Protein AF-0000000087147967 (afdb_homodimer)

InterPro domains:
  IPR002716 PIN domain [PF01850] (7-127)
  IPR029060 PIN-like domain superfamily [SSF88723] (6-124)

Sequence (278 aa):
MVVPDSVVFDAEPLIAHADDEPGSDVVEEYLDAVAVEDTAGYANCVNLAEIRYTIARKYDRTTADEYLDWLTDIGIETVEVADSWQEASEYILRYNPALGDSFALATAEEVGATLLVGGDDDYDEVSDVPLERFRDGSAMVVPDSVVFDAEPLIAHADDEPGSDVVEEYLDAVAVEDTAGYANCVNLAEIRYTIARKYDRTTADEYLDWLTDIGIETVEVADSWQEASEYILRYNPALGDSFALATAEEVGATLLVGGDDDYDEVSDVPLERFRDGSA

pLDDT: mean 95.14, std 7.92, range [56.84, 98.94]

Solvent-accessible surface area (backbone atoms only — not comparable to full-atom values): 14145 Å² total; per-residue (Å²): 131,90,71,59,67,28,35,24,48,32,38,55,39,56,46,31,39,76,64,65,35,91,41,19,68,52,41,46,53,55,51,50,31,22,52,72,65,65,18,50,35,31,34,38,38,67,32,49,19,51,35,34,36,53,40,20,69,75,69,34,62,66,60,22,52,49,52,54,50,48,43,45,71,43,49,41,41,76,38,67,54,68,88,26,24,67,51,15,20,48,39,30,69,74,66,59,36,56,70,60,56,16,44,40,52,22,46,12,53,72,71,69,22,33,30,37,33,51,27,52,73,68,50,75,82,61,75,88,45,56,74,44,60,48,37,84,48,58,132,131,89,71,58,67,29,34,25,48,33,38,56,40,56,46,32,40,76,64,66,34,91,41,21,68,53,41,46,53,54,53,50,33,21,52,71,67,66,18,50,34,31,33,37,38,66,32,49,20,52,34,34,34,54,40,20,69,74,69,34,61,67,60,21,51,52,51,56,50,47,43,45,70,41,49,40,41,74,38,68,56,67,90,26,24,66,51,13,21,48,40,31,68,74,65,58,36,56,70,60,57,14,44,42,52,22,47,14,53,74,71,68,22,32,29,37,33,51,29,52,74,67,50,76,81,62,74,88,46,55,73,44,59,47,37,83,47,59,132

Secondary structure (DSSP, 8-state):
----SEEEE-HHHHHHHHTT-TTHHHHHHHHHHHHTTSSEEEEEHHHHHHHHHHHHHHS-HHHHHHHHHHHHHHTPEEEPSTTTHHHHHHHHHHH---HHHHHHHHHHHHHT-EEEE-SSGGGTT--SS-EEESSSS--/----SEEEEPHHHHHHHHTT-TTHHHHHHHHHHHHTTSSEEEEEHHHHHHHHHHHHHHS-HHHHHHHHHHHHHHTPEEEPSTTTHHHHHHHHHHH---HHHHHHHHHHHHHT-EEEE-SSGGGTT--SS-EEESSSS--

Nearest PDB structures (foldseek):
  4xgr-assembly1_A  TM=8.667E-01  e=7.940E-06  Mycobacterium tuberculosis H37Rv
  2fe1-assembly1_A-2  TM=7.031E-01  e=6.236E-06  Pyrobaculum aerophilum str. IM2
  7by2-assembly1_B-2  TM=8.445E-01  e=1.442E-04  Klebsiella pneumoniae
  5wz4-assembly1_B  TM=7.792E-01  e=8.316E-04  Mycobacterium tuberculosis H37Rv
  5wzf-assembly1_A  TM=7.790E-01  e=7.828E-04  Mycobacterium tuberculosis H37Rv

Radius of gyration: 19.16 Å; Cα contacts (8 Å, |Δi|>4): 529; chains: 2; bounding box: 38×57×44 Å

Organism: NCBI:txid1816183

Foldseek 3Di:
DDADQEEEEALVLLLCLLVVHPLVVLSVVNLVCLLVNVHQAEYEPLRLVVNQVSVCVVPRNVSSVVSVVVSVVSHYYYDYQPVQQVQLVVCCVPQNAPSSVSSSVSVCLVVVHEYEDEQDCSCVVPDSHHYDYSDHHDD/DDADQEEEEALVLLLCLLVVHPLVVLSVVNLVCLLVNVHQAEYEPLRLVVNQVSVCVVPRNVSSVVSVVVSVVSHYYYDYQPVQQVQLVVCCVVQNAPSSVSSSVSVCLVVVHEYEDEQDCSCVPPDSHHYDYSDHHDD

Structure (mmCIF, N/CA/C/O backbone):
data_AF-0000000087147967-model_v1
#
loop_
_entity.id
_entity.type
_entity.pdbx_description
1 polymer 'Type II toxin-antitoxin system VapC family toxin'
#
loop_
_atom_site.group_PDB
_atom_site.id
_atom_site.type_symbol
_atom_site.label_atom_id
_atom_site.label_alt_id
_atom_site.label_comp_id
_atom_site.label_asym_id
_atom_site.label_entity_id
_atom_site.label_seq_id
_atom_site.pdbx_PDB_ins_code
_atom_site.Cartn_x
_atom_site.Cartn_y
_atom_site.Cartn_z
_atom_site.occupancy
_atom_site.B_iso_or_equiv
_atom_site.auth_seq_id
_atom_site.auth_comp_id
_atom_site.auth_asym_id
_atom_site.auth_atom_id
_atom_site.pdbx_PDB_model_num
ATOM 1 N N . MET A 1 1 ? 6.996 -28.359 -13.281 1 66.31 1 MET A N 1
ATOM 2 C CA . MET A 1 1 ? 7.844 -27.312 -12.727 1 66.31 1 MET A CA 1
ATOM 3 C C . MET A 1 1 ? 7.996 -27.469 -11.219 1 66.31 1 MET A C 1
ATOM 5 O O . MET A 1 1 ? 7.086 -27.953 -10.547 1 66.31 1 MET A O 1
ATOM 9 N N . VAL A 1 2 ? 9.242 -27.281 -10.773 1 84.94 2 VAL A N 1
ATOM 10 C CA . VAL A 1 2 ? 9.453 -27.391 -9.328 1 84.94 2 VAL A CA 1
ATOM 11 C C . VAL A 1 2 ? 9.008 -26.094 -8.641 1 84.94 2 VAL A C 1
ATOM 13 O O . VAL A 1 2 ? 9.508 -25.016 -8.961 1 84.94 2 VAL A O 1
ATOM 16 N N . VAL A 1 3 ? 7.941 -26.266 -7.84 1 93.62 3 VAL A N 1
ATOM 17 C CA . VAL A 1 3 ? 7.434 -25.141 -7.07 1 93.62 3 VAL A CA 1
ATOM 18 C C . VAL A 1 3 ? 8.258 -24.969 -5.797 1 93.62 3 VAL A C 1
ATOM 20 O O . VAL A 1 3 ? 8.594 -25.953 -5.129 1 93.62 3 VAL A O 1
ATOM 23 N N . PRO A 1 4 ? 8.688 -23.734 -5.582 1 98 4 PRO A N 1
ATOM 24 C CA . PRO A 1 4 ? 9.445 -23.516 -4.352 1 98 4 PRO A CA 1
ATOM 25 C C . PRO A 1 4 ? 8.656 -23.875 -3.098 1 98 4 PRO A C 1
ATOM 27 O O . PRO A 1 4 ? 7.441 -24.094 -3.166 1 98 4 PRO A O 1
ATOM 30 N N . ASP A 1 5 ? 9.391 -23.938 -1.961 1 97.94 5 ASP A N 1
ATOM 31 C CA . ASP A 1 5 ? 8.781 -24.312 -0.693 1 97.94 5 ASP A CA 1
ATOM 32 C C . ASP A 1 5 ? 7.82 -23.234 -0.201 1 97.94 5 ASP A C 1
ATOM 34 O O . ASP A 1 5 ? 6.91 -23.516 0.58 1 97.94 5 ASP A O 1
ATOM 38 N N . SER A 1 6 ? 8.109 -22.016 -0.604 1 98.69 6 SER A N 1
ATOM 39 C CA . SER A 1 6 ? 7.258 -20.875 -0.259 1 98.69 6 SER A CA 1
ATOM 40 C C . SER A 1 6 ? 7.219 -19.844 -1.386 1 98.69 6 SER A C 1
ATOM 42 O O . SER A 1 6 ? 8.234 -19.594 -2.031 1 98.69 6 SER A O 1
ATOM 44 N N . VAL A 1 7 ? 5.996 -19.266 -1.588 1 98.81 7 VAL A N 1
ATOM 45 C CA . VAL A 1 7 ? 5.816 -18.328 -2.691 1 98.81 7 VAL A CA 1
ATOM 46 C C . VAL A 1 7 ? 4.949 -17.156 -2.238 1 98.81 7 VAL A C 1
ATOM 48 O O . VAL A 1 7 ? 3.977 -17.344 -1.502 1 98.81 7 VAL A O 1
ATOM 51 N N . VAL A 1 8 ? 5.352 -15.961 -2.551 1 98.88 8 VAL A N 1
ATOM 52 C CA . VAL A 1 8 ? 4.516 -14.766 -2.502 1 98.88 8 VAL A CA 1
ATOM 53 C C . VAL A 1 8 ? 3.996 -14.445 -3.9 1 98.88 8 VAL A C 1
ATOM 55 O O . VAL A 1 8 ? 4.758 -14.453 -4.871 1 98.88 8 VAL A O 1
ATOM 58 N N . PHE A 1 9 ? 2.688 -14.242 -3.992 1 98.81 9 PHE A N 1
ATOM 59 C CA . PHE A 1 9 ? 2.102 -13.852 -5.27 1 98.81 9 PHE A CA 1
ATOM 60 C C . PHE A 1 9 ? 1.967 -12.336 -5.359 1 98.81 9 PHE A C 1
ATOM 62 O O . PHE A 1 9 ? 1.322 -11.719 -4.516 1 98.81 9 PHE A O 1
ATOM 69 N N . ASP A 1 10 ? 2.639 -11.789 -6.395 1 97.56 10 ASP A N 1
ATOM 70 C CA . ASP A 1 10 ? 2.275 -10.43 -6.773 1 97.56 10 ASP A CA 1
ATOM 71 C C . ASP A 1 10 ? 0.847 -10.367 -7.309 1 97.56 10 ASP A C 1
ATOM 73 O O . ASP A 1 10 ? 0.204 -11.406 -7.492 1 97.56 10 ASP A O 1
ATOM 77 N N . ALA A 1 11 ? 0.381 -9.141 -7.566 1 98.12 11 ALA A N 1
ATOM 78 C CA . ALA A 1 11 ? -1.004 -9 -8.008 1 98.12 11 ALA A CA 1
ATOM 79 C C . ALA A 1 11 ? -1.193 -9.547 -9.414 1 98.12 11 ALA A C 1
ATOM 81 O O . ALA A 1 11 ? -2.182 -10.234 -9.695 1 98.12 11 ALA A O 1
ATOM 82 N N . GLU A 1 12 ? -0.304 -9.336 -10.289 1 97 12 GLU A N 1
ATOM 83 C CA . GLU A 1 12 ? -0.474 -9.633 -11.711 1 97 12 GLU A CA 1
ATOM 84 C C . GLU A 1 12 ? -0.727 -11.125 -11.938 1 97 12 GLU A C 1
ATOM 86 O O . GLU A 1 12 ? -1.646 -11.5 -12.672 1 97 12 GLU A O 1
ATOM 91 N N . PRO A 1 13 ? 0.072 -12.047 -11.336 1 97.75 13 PRO A N 1
ATOM 92 C CA . PRO A 1 13 ? -0.202 -13.469 -11.57 1 97.75 13 PRO A CA 1
ATOM 93 C C . PRO A 1 13 ? -1.619 -13.867 -11.172 1 97.75 13 PRO A C 1
ATOM 95 O O . PRO A 1 13 ? -2.281 -14.617 -11.891 1 97.75 13 PRO A O 1
ATOM 98 N N . LEU A 1 14 ? -2.076 -13.406 -10.07 1 98.69 14 LEU A N 1
ATOM 99 C CA . LEU A 1 14 ? -3.393 -13.812 -9.586 1 98.69 14 LEU A CA 1
ATOM 100 C C . LEU A 1 14 ? -4.496 -13.18 -10.43 1 98.69 14 LEU A C 1
ATOM 102 O O . LEU A 1 14 ? -5.531 -13.812 -10.672 1 98.69 14 LEU A O 1
ATOM 106 N N . ILE A 1 15 ? -4.266 -11.945 -10.891 1 98.31 15 ILE A N 1
ATOM 107 C CA . ILE A 1 15 ? -5.207 -11.297 -11.797 1 98.31 15 ILE A CA 1
ATOM 108 C C . ILE A 1 15 ? -5.27 -12.07 -13.109 1 98.31 15 ILE A C 1
ATOM 110 O O . ILE A 1 15 ? -6.355 -12.32 -13.641 1 98.31 15 ILE A O 1
ATOM 114 N N . ALA A 1 16 ? -4.094 -12.438 -13.586 1 97.12 16 ALA A N 1
ATOM 115 C CA . ALA A 1 16 ? -4.023 -13.203 -14.828 1 97.12 16 ALA A CA 1
ATOM 116 C C . ALA A 1 16 ? -4.73 -14.547 -14.68 1 97.12 16 ALA A C 1
ATOM 118 O O . ALA A 1 16 ? -5.406 -15.008 -15.602 1 97.12 16 ALA A O 1
ATOM 119 N N . HIS A 1 17 ? -4.543 -15.203 -13.57 1 98.31 17 HIS A N 1
ATOM 120 C CA . HIS A 1 17 ? -5.211 -16.469 -13.297 1 98.31 17 HIS A CA 1
ATOM 121 C C . HIS A 1 17 ? -6.727 -16.297 -13.281 1 98.31 17 HIS A C 1
ATOM 123 O O . HIS A 1 17 ? -7.449 -17.078 -13.906 1 98.31 17 HIS A O 1
ATOM 129 N N . ALA A 1 18 ? -7.191 -15.25 -12.586 1 98.44 18 ALA A N 1
ATOM 130 C CA . ALA A 1 18 ? -8.625 -14.984 -12.492 1 98.44 18 ALA A CA 1
ATOM 131 C C . ALA A 1 18 ? -9.227 -14.719 -13.867 1 98.44 18 ALA A C 1
ATOM 133 O O . ALA A 1 18 ? -10.383 -15.078 -14.125 1 98.44 18 ALA A O 1
ATOM 134 N N . ASP A 1 19 ? -8.414 -14.172 -14.742 1 97 19 ASP A N 1
ATOM 135 C CA . ASP A 1 19 ? -8.906 -13.734 -16.047 1 97 19 ASP A CA 1
ATOM 136 C C . ASP A 1 19 ? -8.562 -14.758 -17.125 1 97 19 ASP A C 1
ATOM 138 O O . ASP A 1 19 ? -8.727 -14.484 -18.328 1 97 19 ASP A O 1
ATOM 142 N N . ASP A 1 20 ? -7.969 -15.812 -16.766 1 97.06 20 ASP A N 1
ATOM 143 C CA . ASP A 1 20 ? -7.555 -16.844 -17.719 1 97.06 20 ASP A CA 1
ATOM 144 C C . ASP A 1 20 ? -6.695 -16.25 -18.828 1 97.06 20 ASP A C 1
ATOM 146 O O . ASP A 1 20 ? -6.938 -16.5 -20.016 1 97.06 20 ASP A O 1
ATOM 150 N N . GLU A 1 21 ? -5.84 -15.391 -18.453 1 95.62 21 GLU A N 1
ATOM 151 C CA . GLU A 1 21 ? -4.902 -14.797 -19.406 1 95.62 21 GLU A CA 1
ATOM 152 C C . GLU A 1 21 ? -3.803 -15.789 -19.781 1 95.62 21 GLU A C 1
ATOM 154 O O . GLU A 1 21 ? -3.631 -16.812 -19.109 1 95.62 21 GLU A O 1
ATOM 159 N N . PRO A 1 22 ? -3.102 -15.469 -20.859 1 94.25 22 PRO A N 1
ATOM 160 C CA . PRO A 1 22 ? -1.948 -16.312 -21.172 1 94.25 22 PRO A CA 1
ATOM 161 C C . PRO A 1 22 ? -0.98 -16.469 -20 1 94.25 22 PRO A C 1
ATOM 163 O O . PRO A 1 22 ? -0.635 -15.484 -19.359 1 94.25 22 PRO A O 1
ATOM 166 N N . GLY A 1 23 ? -0.566 -17.703 -19.688 1 94.62 23 GLY A N 1
ATOM 167 C CA . GLY A 1 23 ? 0.331 -17.984 -18.578 1 94.62 23 GLY A CA 1
ATOM 168 C C . GLY A 1 23 ? -0.398 -18.375 -17.312 1 94.62 23 GLY A C 1
ATOM 169 O O . GLY A 1 23 ? 0.226 -18.812 -16.344 1 94.62 23 GLY A O 1
ATOM 170 N N . SER A 1 24 ? -1.698 -18.297 -17.359 1 96 24 SER A N 1
ATOM 171 C CA . SER A 1 24 ? -2.5 -18.609 -16.172 1 96 24 SER A CA 1
ATOM 172 C C . SER A 1 24 ? -2.295 -20.047 -15.727 1 96 24 SER A C 1
ATOM 174 O O . SER A 1 24 ? -2.42 -20.359 -14.547 1 96 24 SER A O 1
ATOM 176 N N . ASP A 1 25 ? -1.956 -20.938 -16.656 1 96.25 25 ASP A N 1
ATOM 177 C CA . ASP A 1 25 ? -1.713 -22.328 -16.328 1 96.25 25 ASP A CA 1
ATOM 178 C C . ASP A 1 25 ? -0.502 -22.484 -15.398 1 96.25 25 ASP A C 1
ATOM 180 O O . ASP A 1 25 ? -0.472 -23.359 -14.539 1 96.25 25 ASP A O 1
ATOM 184 N N . VAL A 1 26 ? 0.457 -21.625 -15.602 1 96.75 26 VAL A N 1
ATOM 185 C CA . VAL A 1 26 ? 1.63 -21.609 -14.734 1 96.75 26 VAL A CA 1
ATOM 186 C C . VAL A 1 26 ? 1.227 -21.188 -13.328 1 96.75 26 VAL A C 1
ATOM 188 O O . VAL A 1 26 ? 1.63 -21.797 -12.344 1 96.75 26 VAL A O 1
ATOM 191 N N . VAL A 1 27 ? 0.433 -20.156 -13.203 1 98.44 27 VAL A N 1
ATOM 192 C CA . VAL A 1 27 ? -0.038 -19.672 -11.906 1 98.44 27 VAL A CA 1
ATOM 193 C C . VAL A 1 27 ? -0.846 -20.766 -11.219 1 98.44 27 VAL A C 1
ATOM 195 O O . VAL A 1 27 ? -0.711 -20.984 -10.008 1 98.44 27 VAL A O 1
ATOM 198 N N . GLU A 1 28 ? -1.604 -21.453 -11.992 1 98.31 28 GLU A N 1
ATOM 199 C CA . GLU A 1 28 ? -2.43 -22.531 -11.477 1 98.31 28 GLU A CA 1
ATOM 200 C C . GLU A 1 28 ? -1.571 -23.625 -10.836 1 98.31 28 GLU A C 1
ATOM 202 O O . GLU A 1 28 ? -1.95 -24.203 -9.82 1 98.31 28 GLU A O 1
ATOM 207 N N . GLU A 1 29 ? -0.5 -23.906 -11.406 1 98.25 29 GLU A N 1
ATOM 208 C CA . GLU A 1 29 ? 0.406 -24.891 -10.844 1 98.25 29 GLU A CA 1
ATOM 209 C C . GLU A 1 29 ? 0.873 -24.5 -9.453 1 98.25 29 GLU A C 1
ATOM 211 O O . GLU A 1 29 ? 0.94 -25.344 -8.547 1 98.25 29 GLU A O 1
ATOM 216 N N . TYR A 1 30 ? 1.229 -23.234 -9.266 1 98.69 30 TYR A N 1
ATOM 217 C CA . TYR A 1 30 ? 1.624 -22.734 -7.953 1 98.69 30 TYR A CA 1
ATOM 218 C C . TYR A 1 30 ? 0.469 -22.844 -6.965 1 98.69 30 TYR A C 1
ATOM 220 O O . TYR A 1 30 ? 0.651 -23.281 -5.828 1 98.69 30 TYR A O 1
ATOM 228 N N . LEU A 1 31 ? -0.716 -22.469 -7.402 1 98.81 31 LEU A N 1
ATOM 229 C CA . LEU A 1 31 ? -1.888 -22.453 -6.531 1 98.81 31 LEU A CA 1
ATOM 230 C C . LEU A 1 31 ? -2.297 -23.875 -6.156 1 98.81 31 LEU A C 1
ATOM 232 O O . LEU A 1 31 ? -2.723 -24.125 -5.027 1 98.81 31 LEU A O 1
ATOM 236 N N . ASP A 1 32 ? -2.166 -24.781 -7.086 1 98.62 32 ASP A N 1
ATOM 237 C CA . ASP A 1 32 ? -2.424 -26.188 -6.789 1 98.62 32 ASP A CA 1
ATOM 238 C C . ASP A 1 32 ? -1.469 -26.703 -5.715 1 98.62 32 ASP A C 1
ATOM 240 O O . ASP A 1 32 ? -1.878 -27.438 -4.816 1 98.62 32 ASP A O 1
ATOM 244 N N . ALA A 1 33 ? -0.227 -26.359 -5.855 1 98.75 33 ALA A N 1
ATOM 245 C CA . ALA A 1 33 ? 0.769 -26.75 -4.863 1 98.75 33 ALA A CA 1
ATOM 246 C C . ALA A 1 33 ? 0.416 -26.219 -3.48 1 98.75 33 ALA A C 1
ATOM 248 O O . ALA A 1 33 ? 0.632 -26.891 -2.473 1 98.75 33 ALA A O 1
ATOM 249 N N . VAL A 1 34 ? -0.125 -24.984 -3.375 1 98.81 34 VAL A N 1
ATOM 250 C CA . VAL A 1 34 ? -0.565 -24.406 -2.109 1 98.81 34 VAL A CA 1
ATOM 251 C C . VAL A 1 34 ? -1.743 -25.203 -1.559 1 98.81 34 VAL A C 1
ATOM 253 O O . VAL A 1 34 ? -1.766 -25.547 -0.376 1 98.81 34 VAL A O 1
ATOM 256 N N . ALA A 1 35 ? -2.645 -25.562 -2.438 1 98.69 35 ALA A N 1
ATOM 257 C CA . ALA A 1 35 ? -3.887 -26.234 -2.045 1 98.69 35 ALA A CA 1
ATOM 258 C C . ALA A 1 35 ? -3.607 -27.594 -1.422 1 98.69 35 ALA A C 1
ATOM 260 O O . ALA A 1 35 ? -4.32 -28.016 -0.51 1 98.69 35 ALA A O 1
ATOM 261 N N . VAL A 1 36 ? -2.6 -28.203 -1.849 1 98.19 36 VAL A N 1
ATOM 262 C CA . VAL A 1 36 ? -2.299 -29.531 -1.327 1 98.19 36 VAL A CA 1
ATOM 263 C C . VAL A 1 36 ? -1.186 -29.438 -0.285 1 98.19 36 VAL A C 1
ATOM 265 O O . VAL A 1 36 ? -0.593 -30.453 0.093 1 98.19 36 VAL A O 1
ATOM 268 N N . GLU A 1 37 ? -0.743 -28.266 0.055 1 98.06 37 GLU A N 1
ATOM 269 C CA . GLU A 1 37 ? 0.183 -27.953 1.141 1 98.06 37 GLU A CA 1
ATOM 270 C C . GLU A 1 37 ? 1.604 -28.391 0.796 1 98.06 37 GLU A C 1
ATOM 272 O O . GLU A 1 37 ? 2.383 -28.75 1.685 1 98.06 37 GLU A O 1
ATOM 277 N N . ASP A 1 38 ? 1.827 -28.438 -0.491 1 98.06 38 ASP A N 1
ATOM 278 C CA . ASP A 1 38 ? 3.189 -28.719 -0.943 1 98.06 38 ASP A CA 1
ATOM 279 C C . ASP A 1 38 ? 4.039 -27.438 -0.909 1 98.06 38 ASP A C 1
ATOM 281 O O . ASP A 1 38 ? 5.27 -27.516 -0.927 1 98.06 38 ASP A O 1
ATOM 285 N N . THR A 1 39 ? 3.465 -26.344 -0.918 1 98.5 39 THR A N 1
ATOM 286 C CA . THR A 1 39 ? 4.105 -25.031 -0.902 1 98.5 39 THR A CA 1
ATOM 287 C C . THR A 1 39 ? 3.322 -24.062 -0.027 1 98.5 39 THR A C 1
ATOM 289 O O . THR A 1 39 ? 2.09 -24.047 -0.052 1 98.5 39 THR A O 1
ATOM 292 N N . ALA A 1 40 ? 4.035 -23.25 0.796 1 98.88 40 ALA A N 1
ATOM 293 C CA . ALA A 1 40 ? 3.379 -22.156 1.515 1 98.88 40 ALA A CA 1
ATOM 294 C C . ALA A 1 40 ? 3.125 -20.969 0.594 1 98.88 40 ALA A C 1
ATOM 296 O O . ALA A 1 40 ? 4.035 -20.516 -0.1 1 98.88 40 ALA A O 1
ATOM 297 N N . GLY A 1 41 ? 1.877 -20.5 0.485 1 98.88 41 GLY A N 1
ATOM 298 C CA . GLY A 1 41 ? 1.502 -19.406 -0.382 1 98.88 41 GLY A CA 1
ATOM 299 C C . GLY A 1 41 ? 1.088 -18.156 0.382 1 98.88 41 GLY A C 1
ATOM 300 O O . GLY A 1 41 ? 0.372 -18.25 1.382 1 98.88 41 GLY A O 1
ATOM 301 N N . TYR A 1 42 ? 1.583 -17 -0.099 1 98.94 42 TYR A N 1
ATOM 302 C CA . TYR A 1 42 ? 1.316 -15.734 0.567 1 98.94 42 TYR A CA 1
ATOM 303 C C . TYR A 1 42 ? 0.881 -14.672 -0.437 1 98.94 42 TYR A C 1
ATOM 305 O O . TYR A 1 42 ? 1.293 -14.695 -1.599 1 98.94 42 TYR A O 1
ATOM 313 N N . ALA A 1 43 ? 0.076 -13.766 -0.022 1 98.88 43 ALA A N 1
ATOM 314 C CA . ALA A 1 43 ? -0.199 -12.469 -0.637 1 98.88 43 ALA A CA 1
ATOM 315 C C . ALA A 1 43 ? -0.384 -11.391 0.423 1 98.88 43 ALA A C 1
ATOM 317 O O . ALA A 1 43 ? -1.01 -11.625 1.458 1 98.88 43 ALA A O 1
ATOM 318 N N . ASN A 1 44 ? 0.211 -10.227 0.197 1 98.81 44 ASN A N 1
ATOM 319 C CA . ASN A 1 44 ? 0.049 -9.211 1.228 1 98.81 44 ASN A CA 1
ATOM 320 C C . ASN A 1 44 ? -1.221 -8.391 1.012 1 98.81 44 ASN A C 1
ATOM 322 O O . ASN A 1 44 ? -1.826 -8.445 -0.06 1 98.81 44 ASN A O 1
ATOM 326 N N . CYS A 1 45 ? -1.64 -7.676 1.983 1 98.56 45 CYS A N 1
ATOM 327 C CA . CYS A 1 45 ? -2.934 -7.004 1.963 1 98.56 45 CYS A CA 1
ATOM 328 C C . CYS A 1 45 ? -2.951 -5.887 0.927 1 98.56 45 CYS A C 1
ATOM 330 O O . CYS A 1 45 ? -4 -5.57 0.366 1 98.56 45 CYS A O 1
ATOM 332 N N . VAL A 1 46 ? -1.802 -5.266 0.597 1 98.88 46 VAL A N 1
ATOM 333 C CA . VAL A 1 46 ? -1.736 -4.238 -0.434 1 98.88 46 VAL A CA 1
ATOM 334 C C . VAL A 1 46 ? -2.029 -4.852 -1.8 1 98.88 46 VAL A C 1
ATOM 336 O O . VAL A 1 46 ? -2.828 -4.316 -2.572 1 98.88 46 VAL A O 1
ATOM 339 N N . ASN A 1 47 ? -1.423 -5.984 -2.092 1 98.69 47 ASN A N 1
ATOM 340 C CA . ASN A 1 47 ? -1.661 -6.68 -3.354 1 98.69 47 ASN A CA 1
ATOM 341 C C . ASN A 1 47 ? -3.09 -7.207 -3.441 1 98.69 47 ASN A C 1
ATOM 343 O O . ASN A 1 47 ? -3.674 -7.254 -4.523 1 98.69 47 ASN A O 1
ATOM 347 N N . LEU A 1 48 ? -3.639 -7.648 -2.273 1 98.81 48 LEU A N 1
ATOM 348 C CA . LEU A 1 48 ? -5.027 -8.102 -2.275 1 98.81 48 LEU A CA 1
ATOM 349 C C . LEU A 1 48 ? -5.965 -6.965 -2.682 1 98.81 48 LEU A C 1
ATOM 351 O O . LEU A 1 48 ? -6.945 -7.191 -3.393 1 98.81 48 LEU A O 1
ATOM 355 N N . ALA A 1 49 ? -5.676 -5.742 -2.234 1 98.88 49 ALA A N 1
ATOM 356 C CA . ALA A 1 49 ? -6.465 -4.59 -2.662 1 98.88 49 ALA A CA 1
ATOM 357 C C . ALA A 1 49 ? -6.387 -4.402 -4.176 1 98.88 49 ALA A C 1
ATOM 359 O O . ALA A 1 49 ? -7.398 -4.145 -4.828 1 98.88 49 ALA A O 1
ATOM 360 N N . GLU A 1 50 ? -5.172 -4.578 -4.734 1 98.81 50 GLU A N 1
ATOM 361 C CA . GLU A 1 50 ? -4.973 -4.461 -6.176 1 98.81 50 GLU A CA 1
ATOM 362 C C . GLU A 1 50 ? -5.762 -5.531 -6.93 1 98.81 50 GLU A C 1
ATOM 364 O O . GLU A 1 50 ? -6.418 -5.234 -7.93 1 98.81 50 GLU A O 1
ATOM 369 N N . ILE A 1 51 ? -5.68 -6.715 -6.465 1 98.88 51 ILE A N 1
ATOM 370 C CA . ILE A 1 51 ? -6.367 -7.836 -7.098 1 98.88 51 ILE A CA 1
ATOM 371 C C . ILE A 1 51 ? -7.875 -7.602 -7.066 1 98.88 51 ILE A C 1
ATOM 373 O O . ILE A 1 51 ? -8.547 -7.734 -8.094 1 98.88 51 ILE A O 1
ATOM 377 N N . ARG A 1 52 ? -8.359 -7.152 -5.934 1 98.88 52 ARG A N 1
ATOM 378 C CA . ARG A 1 52 ? -9.797 -6.996 -5.758 1 98.88 52 ARG A CA 1
ATOM 379 C C . ARG A 1 52 ? -10.359 -5.949 -6.711 1 98.88 52 ARG A C 1
ATOM 381 O O . ARG A 1 52 ? -11.32 -6.211 -7.441 1 98.88 52 ARG A O 1
ATOM 388 N N . TYR A 1 53 ? -9.742 -4.742 -6.672 1 98.88 53 TYR A N 1
ATOM 389 C CA . TYR A 1 53 ? -10.352 -3.701 -7.492 1 98.88 53 TYR A CA 1
ATOM 390 C C . TYR A 1 53 ? -10.195 -4.008 -8.977 1 98.88 53 TYR A C 1
ATOM 392 O O . TYR A 1 53 ? -11.055 -3.658 -9.781 1 98.88 53 TYR A O 1
ATOM 400 N N . THR A 1 54 ? -9.109 -4.691 -9.391 1 98.81 54 THR A N 1
ATOM 401 C CA . THR A 1 54 ? -8.883 -5.004 -10.797 1 98.81 54 THR A CA 1
ATOM 402 C C . THR A 1 54 ? -9.922 -6 -11.305 1 98.81 54 THR A C 1
ATOM 404 O O . THR A 1 54 ? -10.523 -5.789 -12.359 1 98.81 54 THR A O 1
ATOM 407 N N . ILE A 1 55 ? -10.156 -7.062 -10.523 1 98.81 55 ILE A N 1
ATOM 408 C CA . ILE A 1 55 ? -11.141 -8.07 -10.914 1 98.81 55 ILE A CA 1
ATOM 409 C C . ILE A 1 55 ? -12.539 -7.461 -10.867 1 98.81 55 ILE A C 1
ATOM 411 O O . ILE A 1 55 ? -13.359 -7.707 -11.758 1 98.81 55 ILE A O 1
ATOM 415 N N . ALA A 1 56 ? -12.781 -6.645 -9.828 1 98.88 56 ALA A N 1
ATOM 416 C CA . ALA A 1 56 ? -14.094 -6.023 -9.695 1 98.88 56 ALA A CA 1
ATOM 417 C C . ALA A 1 56 ? -14.383 -5.098 -10.875 1 98.88 56 ALA A C 1
ATOM 419 O O . ALA A 1 56 ? -15.523 -5.016 -11.344 1 98.88 56 ALA A O 1
ATOM 420 N N . ARG A 1 57 ? -13.391 -4.387 -11.359 1 98.69 57 ARG A N 1
ATOM 421 C CA . ARG A 1 57 ? -13.555 -3.5 -12.508 1 98.69 57 ARG A CA 1
ATOM 422 C C . ARG A 1 57 ? -13.883 -4.293 -13.766 1 98.69 57 ARG A C 1
ATOM 424 O O . ARG A 1 57 ? -14.695 -3.859 -14.586 1 98.69 57 ARG A O 1
ATOM 431 N N . LYS A 1 58 ? -13.242 -5.387 -13.898 1 98.25 58 LYS A N 1
ATOM 432 C CA . LYS A 1 58 ? -13.398 -6.184 -15.109 1 98.25 58 LYS A CA 1
ATOM 433 C C . LYS A 1 58 ? -14.711 -6.961 -15.086 1 98.25 58 LYS A C 1
ATOM 435 O O . LYS A 1 58 ? -15.367 -7.109 -16.125 1 98.25 58 LYS A O 1
ATOM 440 N N . TYR A 1 59 ? -15.102 -7.449 -13.953 1 98.38 59 TYR A N 1
ATOM 441 C CA . TYR A 1 59 ? -16.328 -8.227 -13.797 1 98.38 59 TYR A CA 1
ATOM 442 C C . TYR A 1 59 ? -17.312 -7.527 -12.875 1 98.38 59 TYR 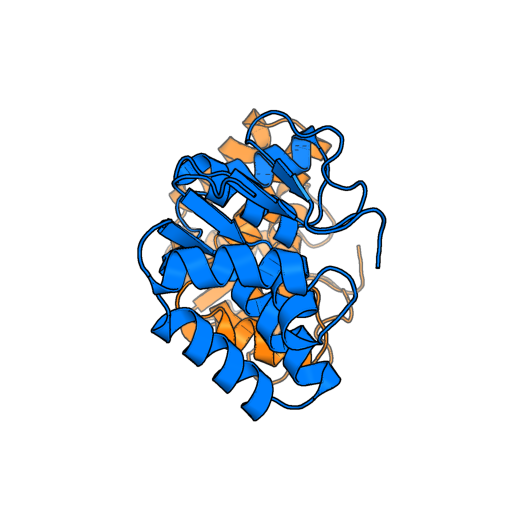A C 1
ATOM 444 O O . TYR A 1 59 ? -17.984 -6.582 -13.281 1 98.38 59 TYR A O 1
ATOM 452 N N . ASP A 1 60 ? -17.25 -7.871 -11.539 1 98.69 60 ASP A N 1
ATOM 453 C CA . ASP A 1 60 ? -18.031 -7.211 -10.492 1 98.69 60 ASP A CA 1
ATOM 454 C C . ASP A 1 60 ? -17.453 -7.52 -9.109 1 98.69 60 ASP A C 1
ATOM 456 O O . ASP A 1 60 ? -16.531 -8.328 -8.977 1 98.69 60 ASP A O 1
ATOM 460 N N . ARG A 1 61 ? -17.906 -6.848 -8.078 1 98.69 61 ARG A N 1
ATOM 461 C CA . ARG A 1 61 ? -17.422 -6.984 -6.703 1 98.69 61 ARG A CA 1
ATOM 462 C C . ARG A 1 61 ? -17.578 -8.414 -6.211 1 98.69 61 ARG A C 1
ATOM 464 O O . ARG A 1 61 ? -16.703 -8.945 -5.531 1 98.69 61 ARG A O 1
ATOM 471 N N . THR A 1 62 ? -18.734 -9.008 -6.531 1 98.75 62 THR A N 1
ATOM 472 C CA . THR A 1 62 ? -19.016 -10.359 -6.074 1 98.75 62 THR A CA 1
ATOM 473 C C . THR A 1 62 ? -17.969 -11.336 -6.625 1 98.75 62 THR A C 1
ATOM 475 O O . THR A 1 62 ? -17.453 -12.172 -5.883 1 98.75 62 THR A O 1
ATOM 478 N N . THR A 1 63 ? -17.688 -11.242 -7.891 1 98.81 63 THR A N 1
ATOM 479 C CA . THR A 1 63 ? -16.688 -12.094 -8.516 1 98.81 63 THR A CA 1
ATOM 480 C C . THR A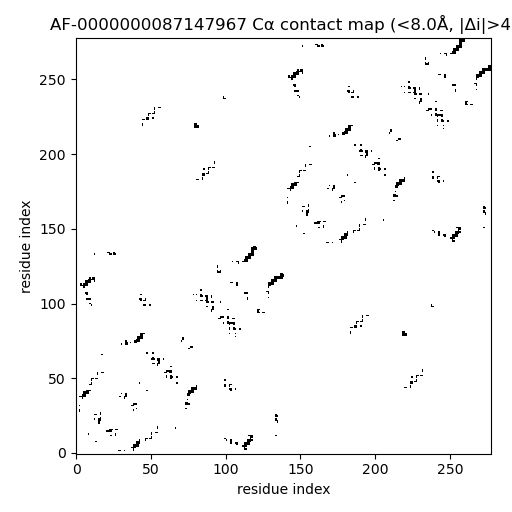 1 63 ? -15.312 -11.898 -7.863 1 98.81 63 THR A C 1
ATOM 482 O O . THR A 1 63 ? -14.617 -12.875 -7.578 1 98.81 63 THR A O 1
ATOM 485 N N . ALA A 1 64 ? -14.945 -10.672 -7.66 1 98.88 64 ALA A N 1
ATOM 486 C CA . ALA A 1 64 ? -13.672 -10.359 -7.016 1 98.88 64 ALA A CA 1
ATOM 487 C C . ALA A 1 64 ? -13.602 -10.977 -5.617 1 98.88 64 ALA A C 1
ATOM 489 O O . ALA A 1 64 ? -12.617 -11.617 -5.266 1 98.88 64 ALA A O 1
ATOM 490 N N . ASP A 1 65 ? -14.656 -10.797 -4.812 1 98.81 65 ASP A N 1
ATOM 491 C CA . ASP A 1 65 ? -14.68 -11.273 -3.438 1 98.81 65 ASP A CA 1
ATOM 492 C C . ASP A 1 65 ? -14.672 -12.805 -3.391 1 98.81 65 ASP A C 1
ATOM 494 O O . ASP A 1 65 ? -14.031 -13.398 -2.52 1 98.81 65 ASP A O 1
ATOM 498 N N . GLU A 1 66 ? -15.352 -13.406 -4.301 1 98.88 66 GLU A N 1
ATOM 499 C CA . GLU A 1 66 ? -15.352 -14.867 -4.375 1 98.88 66 GLU A CA 1
ATOM 500 C C . GLU A 1 66 ? -13.969 -15.406 -4.715 1 98.88 66 GLU A C 1
ATOM 502 O O . GLU A 1 66 ? -13.547 -16.422 -4.176 1 98.88 66 GLU A O 1
ATOM 507 N N . TYR A 1 67 ? -13.305 -14.711 -5.598 1 98.94 67 TYR A N 1
ATOM 508 C CA . TYR A 1 67 ? -11.953 -15.125 -5.953 1 98.94 67 TYR A CA 1
ATOM 509 C C . TYR A 1 67 ? -11.016 -15.016 -4.754 1 98.94 67 TYR A C 1
ATOM 511 O O . TYR A 1 67 ? -10.227 -15.922 -4.488 1 98.94 67 TYR A O 1
ATOM 519 N N . LEU A 1 68 ? -11.078 -13.93 -4.059 1 98.88 68 LEU A N 1
ATOM 520 C CA . LEU A 1 68 ? -10.227 -13.727 -2.896 1 98.88 68 LEU A CA 1
ATOM 521 C C . LEU A 1 68 ? -10.562 -14.719 -1.792 1 98.88 68 LEU A C 1
ATOM 523 O O . LEU A 1 68 ? -9.664 -15.211 -1.096 1 98.88 68 LEU A O 1
ATOM 527 N N . ASP A 1 69 ? -11.852 -15.016 -1.605 1 98.81 69 ASP A N 1
ATOM 528 C CA . ASP A 1 69 ? -12.266 -16.047 -0.649 1 98.81 69 ASP A CA 1
ATOM 529 C C . ASP A 1 69 ? -11.695 -17.406 -1.029 1 98.81 69 ASP A C 1
ATOM 531 O O . ASP A 1 69 ? -11.25 -18.156 -0.162 1 98.81 69 ASP A O 1
ATOM 535 N N . TRP A 1 70 ? -11.766 -17.656 -2.271 1 98.88 70 TRP A N 1
ATOM 536 C CA . TRP A 1 70 ? -11.234 -18.922 -2.768 1 98.88 70 TRP A CA 1
ATOM 537 C C . TRP A 1 70 ? -9.734 -19.031 -2.502 1 98.88 70 TRP A C 1
ATOM 539 O O . TRP A 1 70 ? -9.242 -20.078 -2.074 1 98.88 70 TRP A O 1
ATOM 549 N N . LEU A 1 71 ? -8.977 -17.984 -2.754 1 98.94 71 LEU A N 1
ATOM 550 C CA . LEU A 1 71 ? -7.555 -17.969 -2.441 1 98.94 71 LEU A CA 1
ATOM 551 C C . LEU A 1 71 ? -7.316 -18.328 -0.979 1 98.94 71 LEU A C 1
ATOM 553 O O . LEU A 1 71 ? -6.418 -19.109 -0.666 1 98.94 71 LEU A O 1
ATOM 557 N N . THR A 1 72 ? -8.078 -17.672 -0.105 1 98.62 72 THR A N 1
ATOM 558 C CA . THR A 1 72 ? -7.965 -17.938 1.323 1 98.62 72 THR A CA 1
ATOM 559 C C . THR A 1 72 ? -8.297 -19.406 1.619 1 98.62 72 THR A C 1
ATOM 561 O O . THR A 1 72 ? -7.605 -20.062 2.402 1 98.62 72 THR A O 1
ATOM 564 N N . ASP A 1 73 ? -9.305 -19.906 1.007 1 98.75 73 ASP A N 1
ATOM 565 C CA . ASP A 1 73 ? -9.781 -21.266 1.238 1 98.75 73 ASP A CA 1
ATOM 566 C C . ASP A 1 73 ? -8.727 -22.297 0.851 1 98.75 73 ASP A C 1
ATOM 568 O O . ASP A 1 73 ? -8.594 -23.328 1.508 1 98.75 73 ASP A O 1
ATOM 572 N N . ILE A 1 74 ? -8 -22.016 -0.186 1 98.75 74 ILE A N 1
ATOM 573 C CA . ILE A 1 74 ? -7.055 -23.016 -0.656 1 98.75 74 ILE A CA 1
ATOM 574 C C . ILE A 1 74 ? -5.762 -22.922 0.148 1 98.75 74 ILE A C 1
ATOM 576 O O . ILE A 1 74 ? -4.863 -23.766 -0.006 1 98.75 74 ILE A O 1
ATOM 580 N N . GLY A 1 75 ? -5.625 -21.812 0.924 1 98.81 75 GLY A N 1
ATOM 581 C CA . GLY A 1 75 ? -4.5 -21.828 1.849 1 98.81 75 GLY A CA 1
ATOM 582 C C . GLY A 1 75 ? -3.58 -20.641 1.686 1 98.81 75 GLY A C 1
ATOM 583 O O . GLY A 1 75 ? -2.543 -20.547 2.346 1 98.81 75 GLY A O 1
ATOM 584 N N . ILE A 1 76 ? -3.904 -19.641 0.812 1 98.94 76 ILE A N 1
ATOM 585 C CA . ILE A 1 76 ? -3.094 -18.422 0.713 1 98.94 76 ILE A CA 1
ATOM 586 C C . ILE A 1 76 ? -3.197 -17.625 2.012 1 98.94 76 ILE A C 1
ATOM 588 O O . ILE A 1 76 ? -4.297 -17.297 2.455 1 98.94 76 ILE A O 1
ATOM 592 N N . GLU A 1 77 ? -2.098 -17.438 2.625 1 98.81 77 GLU A N 1
ATOM 593 C CA . GLU A 1 77 ? -2.037 -16.609 3.834 1 98.81 77 GLU A CA 1
ATOM 594 C C . GLU A 1 77 ? -1.875 -15.141 3.494 1 98.81 77 GLU A C 1
ATOM 596 O O . GLU A 1 77 ? -1.029 -14.773 2.676 1 98.81 77 GLU A O 1
ATOM 601 N N . THR A 1 78 ? -2.689 -14.297 4.066 1 98.5 78 THR A N 1
ATOM 602 C CA . THR A 1 78 ? -2.551 -12.852 3.914 1 98.5 78 THR A CA 1
ATOM 603 C C . THR A 1 78 ? -1.476 -12.312 4.852 1 98.5 78 THR A C 1
ATOM 605 O O . THR A 1 78 ? -1.529 -12.539 6.062 1 98.5 78 THR A O 1
ATOM 608 N N . VAL A 1 79 ? -0.505 -11.656 4.328 1 98.56 79 VAL A N 1
ATOM 609 C CA . VAL A 1 79 ? 0.558 -11.047 5.121 1 98.56 79 VAL A CA 1
ATOM 610 C C . VAL A 1 79 ? 0.241 -9.57 5.367 1 98.56 79 VAL A C 1
ATOM 612 O O . VAL A 1 79 ? -0.118 -8.844 4.434 1 98.56 79 VAL A O 1
ATOM 615 N N . GLU A 1 80 ? 0.331 -9.211 6.613 1 97.69 80 GLU A N 1
ATOM 616 C CA . GLU A 1 80 ? 0.22 -7.789 6.934 1 97.69 80 GLU A CA 1
ATOM 617 C C . GLU A 1 80 ? 1.512 -7.047 6.609 1 97.69 80 GLU A C 1
ATOM 619 O O . GLU A 1 80 ? 2.594 -7.637 6.625 1 97.69 80 GLU A O 1
ATOM 624 N N . VAL A 1 81 ? 1.476 -5.746 6.27 1 97.81 81 VAL A N 1
ATOM 625 C CA . VAL A 1 81 ? 2.646 -5.082 5.707 1 97.81 81 VAL A CA 1
ATOM 626 C C . VAL A 1 81 ? 3.234 -4.113 6.734 1 97.81 81 VAL A C 1
ATOM 628 O O . VAL A 1 81 ? 4.16 -3.361 6.426 1 97.81 81 VAL A O 1
ATOM 631 N N . ALA A 1 82 ? 2.777 -4.203 7.945 1 96.06 82 ALA A N 1
ATOM 632 C CA . ALA A 1 82 ? 3.277 -3.318 8.992 1 96.06 82 ALA A CA 1
ATOM 633 C C . ALA A 1 82 ? 4.766 -3.555 9.25 1 96.06 82 ALA A C 1
ATOM 635 O O . ALA A 1 82 ? 5.504 -2.617 9.555 1 96.06 82 ALA A O 1
ATOM 636 N N . ASP A 1 83 ? 5.223 -4.754 9.07 1 94.75 83 ASP A N 1
ATOM 637 C CA . ASP A 1 83 ? 6.594 -5.117 9.398 1 94.75 83 ASP A CA 1
ATOM 638 C C . ASP A 1 83 ? 7.516 -4.945 8.195 1 94.75 83 ASP A C 1
ATOM 640 O O . ASP A 1 83 ? 8.734 -5.078 8.312 1 94.75 83 ASP A O 1
ATOM 644 N N . SER A 1 84 ? 6.891 -4.598 7 1 97 84 SER A N 1
ATOM 645 C CA . SER A 1 84 ? 7.73 -4.637 5.809 1 97 84 SER A CA 1
ATOM 646 C C . SER A 1 84 ? 7.668 -3.314 5.047 1 97 84 SER A C 1
ATOM 648 O O . SER A 1 84 ? 8.234 -3.193 3.959 1 97 84 SER A O 1
ATOM 650 N N . TRP A 1 85 ? 7 -2.271 5.629 1 98.44 85 TRP A N 1
ATOM 651 C CA . TRP A 1 85 ? 6.801 -1.053 4.852 1 98.44 85 TRP A CA 1
ATOM 652 C C . TRP A 1 85 ? 8.117 -0.312 4.648 1 98.44 85 TRP A C 1
ATOM 654 O O . TRP A 1 85 ? 8.328 0.32 3.611 1 98.44 85 TRP A O 1
ATOM 664 N N . GLN A 1 86 ? 9.031 -0.414 5.609 1 98.44 86 GLN A N 1
ATOM 665 C CA . GLN A 1 86 ? 10.328 0.232 5.43 1 98.44 86 GLN A CA 1
ATOM 666 C C . GLN A 1 86 ? 11.117 -0.423 4.301 1 98.44 86 GLN A C 1
ATOM 668 O O . GLN A 1 86 ? 11.742 0.267 3.49 1 98.44 86 GLN A O 1
ATOM 673 N N . GLU A 1 87 ? 11.102 -1.738 4.32 1 98.38 87 GLU A N 1
ATOM 674 C CA . GLU A 1 87 ? 11.781 -2.459 3.25 1 98.38 87 GLU A CA 1
ATOM 675 C C . GLU A 1 87 ? 11.141 -2.17 1.896 1 98.38 87 GLU A C 1
ATOM 677 O O . GLU A 1 87 ? 11.828 -2.096 0.877 1 98.38 87 GLU A O 1
ATOM 682 N N . ALA A 1 88 ? 9.789 -2.02 1.845 1 98.62 88 ALA A N 1
ATOM 683 C CA . ALA A 1 88 ? 9.133 -1.616 0.602 1 98.62 88 ALA A CA 1
ATOM 684 C C . ALA A 1 88 ? 9.68 -0.281 0.103 1 98.62 88 ALA A C 1
ATOM 686 O O . ALA A 1 88 ? 9.953 -0.123 -1.089 1 98.62 88 ALA A O 1
ATOM 687 N N . SER A 1 89 ? 9.852 0.648 1.012 1 98.75 89 SER A N 1
ATOM 688 C CA . SER A 1 89 ? 10.43 1.938 0.648 1 98.75 89 SER A CA 1
ATOM 689 C C . SER A 1 89 ? 11.852 1.774 0.112 1 98.75 89 SER A C 1
ATOM 691 O O . SER A 1 89 ? 12.258 2.486 -0.809 1 98.75 89 SER A O 1
ATOM 693 N N . GLU A 1 90 ? 12.656 0.84 0.663 1 98.12 90 GLU A N 1
ATOM 694 C CA . GLU A 1 90 ? 14.008 0.575 0.19 1 98.12 90 GLU A CA 1
ATOM 695 C C . GLU A 1 90 ? 14 0.035 -1.237 1 98.12 90 GLU A C 1
ATOM 697 O O . GLU A 1 90 ? 14.859 0.391 -2.047 1 98.12 90 GLU A O 1
ATOM 702 N N . TYR A 1 91 ? 13.062 -0.807 -1.516 1 97.56 91 TYR A N 1
ATOM 703 C CA . TYR A 1 91 ? 12.961 -1.341 -2.869 1 97.56 91 TYR A CA 1
ATOM 704 C C . TYR A 1 91 ? 12.641 -0.236 -3.869 1 97.56 91 TYR A C 1
ATOM 706 O O . TYR A 1 91 ? 13.18 -0.219 -4.98 1 97.56 91 TYR A O 1
ATOM 714 N N . ILE A 1 92 ? 11.742 0.688 -3.523 1 97.38 92 ILE A N 1
ATOM 715 C CA . ILE A 1 92 ? 11.453 1.815 -4.402 1 97.38 92 ILE A CA 1
ATOM 716 C C . ILE A 1 92 ? 12.727 2.625 -4.633 1 97.38 92 ILE A C 1
ATOM 718 O O . ILE A 1 92 ? 13.062 2.969 -5.77 1 97.38 92 ILE A O 1
ATOM 722 N N . LEU A 1 93 ? 13.477 2.836 -3.562 1 97.38 93 LEU A N 1
ATOM 723 C CA . LEU A 1 93 ? 14.695 3.643 -3.635 1 97.38 93 LEU A CA 1
ATOM 724 C C . LEU A 1 93 ? 15.734 2.98 -4.531 1 97.38 93 LEU A C 1
ATOM 726 O O . LEU A 1 93 ? 16.453 3.662 -5.27 1 97.38 93 LEU A O 1
ATOM 730 N N . ARG A 1 94 ? 15.797 1.681 -4.484 1 95.69 94 ARG A N 1
ATOM 731 C CA . ARG A 1 94 ? 16.859 0.96 -5.164 1 95.69 94 ARG A CA 1
ATOM 732 C C . ARG A 1 94 ? 16.484 0.642 -6.605 1 95.69 94 ARG A C 1
ATOM 734 O O . ARG A 1 94 ? 17.312 0.723 -7.512 1 95.69 94 ARG A O 1
ATOM 741 N N . TYR A 1 95 ? 15.172 0.289 -6.828 1 94.62 95 TYR A N 1
ATOM 742 C CA . TYR A 1 95 ? 14.828 -0.3 -8.117 1 94.62 95 TYR A CA 1
ATOM 743 C C . TYR A 1 95 ? 13.664 0.446 -8.758 1 94.62 95 TYR A C 1
ATOM 745 O O . TYR A 1 95 ? 13.344 0.219 -9.93 1 94.62 95 TYR A O 1
ATOM 753 N N . ASN A 1 96 ? 12.891 1.231 -8.008 1 94.75 96 ASN A N 1
ATOM 754 C CA . ASN A 1 96 ? 11.82 2.133 -8.438 1 94.75 96 ASN A CA 1
ATOM 755 C C . ASN A 1 96 ? 10.617 1.362 -8.969 1 94.75 96 ASN A C 1
ATOM 757 O O . ASN A 1 96 ? 10 1.77 -9.953 1 94.75 96 ASN A O 1
ATOM 761 N N . PRO A 1 97 ? 10.352 0.274 -8.414 1 94.88 97 PRO A N 1
ATOM 762 C CA . PRO A 1 97 ? 9.07 -0.339 -8.766 1 94.88 97 PRO A CA 1
ATOM 763 C C . PRO A 1 97 ? 7.871 0.448 -8.234 1 94.88 97 PRO A C 1
ATOM 765 O O . PRO A 1 97 ? 8.039 1.344 -7.406 1 94.88 97 PRO A O 1
ATOM 768 N N . ALA A 1 98 ? 6.652 0.185 -8.773 1 96.06 98 ALA A N 1
ATOM 769 C CA . ALA A 1 98 ? 5.434 0.778 -8.227 1 96.06 98 ALA A CA 1
ATOM 770 C C . ALA A 1 98 ? 5.238 0.382 -6.766 1 96.06 98 ALA A C 1
ATOM 772 O O . ALA A 1 98 ? 5.879 -0.553 -6.281 1 96.06 98 ALA A O 1
ATOM 773 N N . LEU A 1 99 ? 4.445 1.052 -6.09 1 97.94 99 LEU A N 1
ATOM 774 C CA . LEU A 1 99 ? 4.211 0.869 -4.664 1 97.94 99 LEU A CA 1
ATOM 775 C C . LEU A 1 99 ? 3.791 -0.565 -4.359 1 97.94 99 LEU A C 1
ATOM 777 O O . LEU A 1 99 ? 4.379 -1.218 -3.494 1 97.94 99 LEU A O 1
ATOM 781 N N . GLY A 1 100 ? 2.783 -1.09 -5.105 1 97.75 100 GLY A N 1
ATOM 782 C CA . GLY A 1 100 ? 2.336 -2.459 -4.906 1 97.75 100 GLY A CA 1
ATOM 783 C C . GLY A 1 100 ? 3.438 -3.482 -5.117 1 97.75 100 GLY A C 1
ATOM 784 O O . GLY A 1 100 ? 3.607 -4.395 -4.305 1 97.75 100 GLY A O 1
ATOM 785 N N . ASP A 1 101 ? 4.215 -3.322 -6.156 1 96.94 101 ASP A N 1
ATOM 786 C CA . ASP A 1 101 ? 5.328 -4.219 -6.457 1 96.94 101 ASP A CA 1
ATOM 787 C C . ASP A 1 101 ? 6.387 -4.164 -5.355 1 96.94 101 ASP A C 1
ATOM 789 O O . ASP A 1 101 ? 6.996 -5.184 -5.023 1 96.94 101 ASP A O 1
ATOM 793 N N . SER A 1 102 ? 6.621 -3.018 -4.852 1 97.69 102 SER A N 1
ATOM 794 C CA . SER A 1 102 ? 7.605 -2.848 -3.791 1 97.69 102 SER A CA 1
ATOM 795 C C . SER A 1 102 ? 7.18 -3.574 -2.52 1 97.69 102 SER A C 1
ATOM 797 O O . SER A 1 102 ? 8.008 -4.164 -1.826 1 97.69 102 SER A O 1
ATOM 799 N N . PHE A 1 103 ? 5.914 -3.549 -2.221 1 98.5 103 PHE A N 1
ATOM 800 C CA . PHE A 1 103 ? 5.41 -4.289 -1.069 1 98.5 103 PHE A CA 1
ATOM 801 C C . PHE A 1 103 ? 5.477 -5.789 -1.319 1 98.5 103 PHE A C 1
ATOM 803 O O . PHE A 1 103 ? 5.711 -6.57 -0.392 1 98.5 103 PHE A O 1
ATOM 810 N N . ALA A 1 104 ? 5.23 -6.211 -2.561 1 98 104 ALA A N 1
ATOM 811 C CA . ALA A 1 104 ? 5.383 -7.629 -2.879 1 98 104 ALA A CA 1
ATOM 812 C C . ALA A 1 104 ? 6.816 -8.094 -2.641 1 98 104 ALA A C 1
ATOM 814 O O . ALA A 1 104 ? 7.043 -9.141 -2.021 1 98 104 ALA A O 1
ATOM 815 N N . LEU A 1 105 ? 7.754 -7.32 -3.08 1 97.81 105 LEU A N 1
ATOM 816 C CA . LEU A 1 105 ? 9.172 -7.625 -2.889 1 97.81 105 LEU A CA 1
ATOM 817 C C . LEU A 1 105 ? 9.516 -7.672 -1.405 1 97.81 105 LEU A C 1
ATOM 819 O O . LEU A 1 105 ? 10.164 -8.617 -0.944 1 97.81 105 LEU A O 1
ATOM 823 N N . ALA A 1 106 ? 9.094 -6.695 -0.682 1 98.56 106 ALA A N 1
ATOM 824 C CA . ALA A 1 106 ? 9.375 -6.621 0.75 1 98.56 106 ALA A CA 1
ATOM 825 C C . ALA A 1 106 ? 8.75 -7.805 1.489 1 98.56 106 ALA A C 1
ATOM 827 O O . ALA A 1 106 ? 9.352 -8.352 2.418 1 98.56 106 ALA A O 1
ATOM 828 N N . THR A 1 107 ? 7.551 -8.172 1.094 1 98.56 107 THR A N 1
ATOM 829 C CA . THR A 1 107 ? 6.879 -9.312 1.7 1 98.56 107 THR A CA 1
ATOM 830 C C . THR A 1 107 ? 7.664 -10.602 1.448 1 98.56 107 THR A C 1
ATOM 832 O O . THR A 1 107 ? 7.871 -11.398 2.363 1 98.56 107 THR A O 1
ATOM 835 N N . ALA A 1 108 ? 8.094 -10.789 0.181 1 98.44 108 ALA A N 1
ATOM 836 C CA . ALA A 1 108 ? 8.883 -11.969 -0.157 1 98.44 108 ALA A CA 1
ATOM 837 C C . ALA A 1 108 ? 10.148 -12.039 0.689 1 98.44 108 ALA A C 1
ATOM 839 O O . ALA A 1 108 ? 10.516 -13.109 1.184 1 98.44 108 ALA A O 1
ATOM 840 N N . GLU A 1 109 ? 10.781 -10.953 0.852 1 98.12 109 GLU A N 1
ATOM 841 C CA . GLU A 1 109 ? 11.977 -10.906 1.688 1 98.12 109 GLU A CA 1
ATOM 842 C C . GLU A 1 109 ? 11.656 -11.258 3.137 1 98.12 109 GLU A C 1
ATOM 844 O O . GLU A 1 109 ? 12.367 -12.039 3.766 1 98.12 109 GLU A O 1
ATOM 849 N N . GLU A 1 110 ? 10.617 -10.703 3.68 1 98.19 110 GLU A N 1
ATOM 850 C CA . GLU A 1 110 ? 10.219 -10.891 5.074 1 98.19 110 GLU A CA 1
ATOM 851 C C . GLU A 1 110 ? 9.961 -12.359 5.383 1 98.19 110 GLU A C 1
ATOM 853 O O . GLU A 1 110 ? 10.414 -12.867 6.414 1 98.19 110 GLU A O 1
ATOM 858 N N . VAL A 1 111 ? 9.312 -13.031 4.473 1 98.06 111 VAL A N 1
ATOM 859 C CA . VAL A 1 111 ? 8.891 -14.398 4.777 1 98.06 111 VAL A CA 1
ATOM 860 C C . VAL A 1 111 ? 9.891 -15.391 4.184 1 98.06 111 VAL A C 1
ATOM 862 O O . VAL A 1 111 ? 9.734 -16.609 4.34 1 98.06 111 VAL A O 1
ATOM 865 N N . GLY A 1 112 ? 10.875 -14.883 3.518 1 97.69 112 GLY A N 1
ATOM 866 C CA . GLY A 1 112 ? 11.875 -15.758 2.926 1 97.69 112 GLY A CA 1
ATOM 867 C C . GLY A 1 112 ? 11.32 -16.641 1.823 1 97.69 112 GLY A C 1
ATOM 868 O O . GLY A 1 112 ? 11.531 -17.859 1.828 1 97.69 112 GLY A O 1
ATOM 869 N N . ALA A 1 113 ? 10.625 -16.031 0.846 1 98.5 113 ALA A N 1
ATOM 870 C CA . ALA A 1 113 ? 9.93 -16.797 -0.189 1 98.5 113 ALA A CA 1
ATOM 871 C C . ALA A 1 113 ? 10.305 -16.297 -1.582 1 98.5 113 ALA A C 1
ATOM 873 O O . ALA A 1 113 ? 10.867 -15.203 -1.729 1 98.5 113 ALA A O 1
ATOM 874 N N . THR A 1 114 ? 10.062 -17.109 -2.568 1 98.12 114 THR A N 1
ATOM 875 C CA . THR A 1 114 ? 10.125 -16.719 -3.971 1 98.12 114 THR A CA 1
ATOM 876 C C . THR A 1 114 ? 8.938 -15.828 -4.336 1 98.12 114 THR A C 1
ATOM 878 O O . THR A 1 114 ? 7.809 -16.094 -3.92 1 98.12 114 THR A O 1
ATOM 881 N N . LEU A 1 115 ? 9.211 -14.766 -5.035 1 97.88 115 LEU A N 1
ATOM 882 C CA . LEU A 1 115 ? 8.148 -13.891 -5.52 1 97.88 115 LEU A CA 1
ATOM 883 C C . LEU A 1 115 ? 7.746 -14.266 -6.941 1 97.88 115 LEU A C 1
ATOM 885 O O . LEU A 1 115 ? 8.594 -14.32 -7.836 1 97.88 115 LEU A O 1
ATOM 889 N N . LEU A 1 116 ? 6.445 -14.617 -7.121 1 97.69 116 LEU A N 1
ATOM 890 C CA . LEU A 1 116 ? 5.906 -14.859 -8.453 1 97.69 116 LEU A CA 1
ATOM 891 C C . LEU A 1 116 ? 5.398 -13.562 -9.078 1 97.69 116 LEU A C 1
ATOM 893 O O . LEU A 1 116 ? 4.523 -12.898 -8.516 1 97.69 116 LEU A O 1
ATOM 897 N N . VAL A 1 117 ? 5.949 -13.164 -10.242 1 96.38 117 VAL A N 1
ATOM 898 C CA . VAL A 1 117 ? 5.672 -11.859 -10.828 1 96.38 117 VAL A CA 1
ATOM 899 C C . VAL A 1 117 ? 5.32 -12.016 -12.305 1 96.38 117 VAL A C 1
ATOM 901 O O . VAL A 1 117 ? 5.355 -13.133 -12.836 1 96.38 117 VAL A O 1
ATOM 904 N N . GLY A 1 118 ? 4.875 -10.898 -12.852 1 92.06 118 GLY A N 1
ATOM 905 C CA . GLY A 1 118 ? 4.555 -10.891 -14.273 1 92.06 118 GLY A CA 1
ATOM 906 C C . GLY A 1 118 ? 5.75 -10.578 -15.156 1 92.06 118 GLY A C 1
ATOM 907 O O . GLY A 1 118 ? 6.895 -10.68 -14.711 1 92.06 118 GLY A O 1
ATOM 908 N N . GLY A 1 119 ? 5.441 -10.281 -16.438 1 80.25 119 GLY A N 1
ATOM 909 C CA . GLY A 1 119 ? 6.465 -10.148 -17.453 1 80.25 119 GLY A CA 1
ATOM 910 C C . GLY A 1 119 ? 7.02 -8.742 -17.562 1 80.25 119 GLY A C 1
ATOM 911 O O . GLY A 1 119 ? 7.934 -8.484 -18.359 1 80.25 119 GLY A O 1
ATOM 912 N N . ASP A 1 120 ? 6.52 -7.879 -16.688 1 72.94 120 ASP A N 1
ATOM 913 C CA . ASP A 1 120 ? 6.988 -6.504 -16.812 1 72.94 120 ASP A CA 1
ATOM 914 C C . ASP A 1 120 ? 8.422 -6.371 -16.312 1 72.94 120 ASP A C 1
ATOM 916 O O . ASP A 1 120 ? 8.922 -7.238 -15.586 1 72.94 120 ASP A O 1
ATOM 920 N N . ASP A 1 121 ? 9.109 -5.422 -16.844 1 72.75 121 ASP A N 1
ATOM 921 C CA . ASP A 1 121 ? 10.539 -5.254 -16.594 1 72.75 121 ASP A CA 1
ATOM 922 C C . ASP A 1 121 ? 10.789 -4.605 -15.242 1 72.75 121 ASP A C 1
ATOM 924 O O . ASP A 1 121 ? 11.93 -4.281 -14.906 1 72.75 121 ASP A O 1
ATOM 928 N N . ASP A 1 122 ? 9.789 -4.523 -14.461 1 69.94 122 ASP A N 1
ATOM 929 C CA . ASP A 1 122 ? 9.906 -3.807 -13.195 1 69.94 122 ASP A CA 1
ATOM 930 C C . ASP A 1 122 ? 10.836 -4.547 -12.234 1 69.94 122 ASP A C 1
ATOM 932 O O . ASP A 1 122 ? 11.352 -3.953 -11.281 1 69.94 122 ASP A O 1
ATOM 936 N N . TYR A 1 123 ? 11.242 -5.77 -12.547 1 77.94 123 TYR A N 1
ATOM 937 C CA . TYR A 1 123 ? 11.969 -6.605 -11.602 1 77.94 123 TYR A CA 1
ATOM 938 C C . TYR A 1 123 ? 13.352 -6.961 -12.133 1 77.94 123 TYR A C 1
ATOM 940 O O . TYR A 1 123 ? 14.133 -7.637 -11.453 1 77.94 123 TYR A O 1
ATOM 948 N N . ASP A 1 124 ? 13.648 -6.52 -13.227 1 74.12 124 ASP A N 1
ATOM 949 C CA . ASP A 1 124 ? 14.812 -7.031 -13.938 1 74.12 124 ASP A CA 1
ATOM 950 C C . ASP A 1 124 ? 16.094 -6.801 -13.141 1 74.12 124 ASP A C 1
ATOM 952 O O . ASP A 1 124 ? 17.031 -7.598 -13.211 1 74.12 124 ASP A O 1
ATOM 956 N N . GLU A 1 125 ? 16.016 -5.852 -12.305 1 80.94 125 GLU A N 1
ATOM 957 C CA . GLU A 1 125 ? 17.266 -5.523 -11.609 1 80.94 125 GLU A CA 1
ATOM 958 C C . GLU A 1 125 ? 17.234 -6.027 -10.172 1 80.94 125 GLU A C 1
ATOM 960 O O . GLU A 1 125 ? 18.219 -5.895 -9.445 1 80.94 125 GLU A O 1
ATOM 965 N N . VAL A 1 126 ? 16.141 -6.668 -9.852 1 86.12 126 VAL A N 1
ATOM 966 C CA . VAL A 1 126 ? 15.969 -7.086 -8.461 1 86.12 126 VAL A CA 1
ATOM 967 C C . VAL A 1 126 ? 16.672 -8.414 -8.234 1 86.12 126 VAL A C 1
ATOM 969 O O . VAL A 1 126 ? 16.438 -9.391 -8.953 1 86.12 126 VAL A O 1
ATOM 972 N N . SER A 1 127 ? 17.578 -8.523 -7.234 1 83.5 127 SER A N 1
ATOM 973 C CA . SER A 1 127 ? 18.312 -9.75 -6.941 1 83.5 127 SER A CA 1
ATOM 974 C C . SER A 1 127 ? 18.203 -10.125 -5.469 1 83.5 127 SER A C 1
ATOM 976 O O . SER A 1 127 ? 18.703 -11.164 -5.047 1 83.5 127 SER A O 1
ATOM 978 N N . ASP A 1 128 ? 17.5 -9.43 -4.691 1 88.12 128 ASP A N 1
ATOM 979 C CA . ASP A 1 128 ? 17.422 -9.562 -3.238 1 88.12 128 ASP A CA 1
ATOM 980 C C . ASP A 1 128 ? 16.547 -10.742 -2.844 1 88.12 128 ASP A C 1
ATOM 982 O O . ASP A 1 128 ? 16.672 -11.289 -1.746 1 88.12 128 ASP A O 1
ATOM 986 N N . VAL A 1 129 ? 15.602 -11.008 -3.738 1 95.25 129 VAL A N 1
ATOM 987 C CA . VAL A 1 129 ? 14.695 -12.125 -3.521 1 95.25 129 VAL A CA 1
ATOM 988 C C . VAL A 1 129 ? 14.578 -12.961 -4.797 1 95.25 129 VAL A C 1
ATOM 990 O O . VAL A 1 129 ? 14.727 -12.43 -5.902 1 95.25 129 VAL A O 1
ATOM 993 N N . PRO A 1 130 ? 14.438 -14.242 -4.633 1 95.69 130 PRO A N 1
ATOM 994 C CA . PRO A 1 130 ? 14.188 -15.039 -5.84 1 95.69 130 PRO A CA 1
ATOM 995 C C . PRO A 1 130 ? 12.891 -14.633 -6.543 1 95.69 130 PRO A C 1
ATOM 997 O O . PRO A 1 130 ? 11.883 -14.383 -5.887 1 95.69 130 PRO A O 1
ATOM 1000 N N . LEU A 1 131 ? 13.008 -14.516 -7.82 1 95.62 131 LEU A N 1
ATOM 1001 C CA . LEU A 1 131 ? 11.859 -14.156 -8.641 1 95.62 131 LEU A CA 1
ATOM 1002 C C . LEU A 1 131 ? 11.531 -15.258 -9.641 1 95.62 131 LEU A C 1
ATOM 1004 O O . LEU A 1 131 ? 12.438 -15.891 -10.188 1 95.62 131 LEU A O 1
ATOM 1008 N N . GLU A 1 132 ? 10.32 -15.469 -9.836 1 94.69 132 GLU A N 1
ATOM 1009 C CA . GLU A 1 132 ? 9.828 -16.297 -10.938 1 94.69 132 GLU A CA 1
ATOM 1010 C C . GLU A 1 132 ? 8.773 -15.555 -11.758 1 94.69 132 GLU A C 1
ATOM 1012 O O . GLU A 1 132 ? 7.918 -14.867 -11.195 1 94.69 132 GLU A O 1
ATOM 1017 N N . ARG A 1 133 ? 8.867 -15.625 -13.055 1 93.81 133 ARG A N 1
ATOM 1018 C CA . ARG A 1 133 ? 7.895 -15.023 -13.953 1 93.81 133 ARG A CA 1
ATOM 1019 C C . ARG A 1 133 ? 6.902 -16.062 -14.469 1 93.81 133 ARG A C 1
ATOM 1021 O O . ARG A 1 133 ? 7.297 -17.156 -14.898 1 93.81 133 ARG A O 1
ATOM 1028 N N . PHE A 1 134 ? 5.617 -15.688 -14.344 1 94.19 134 PHE A N 1
ATOM 1029 C CA . PHE A 1 134 ? 4.641 -16.672 -14.773 1 94.19 134 PHE A CA 1
ATOM 1030 C C . PHE A 1 134 ? 4.43 -16.609 -16.281 1 94.19 134 PHE A C 1
ATOM 1032 O O . PHE A 1 134 ? 3.83 -17.516 -16.875 1 94.19 134 PHE A O 1
ATOM 1039 N N . ARG A 1 135 ? 4.93 -15.516 -16.859 1 90.88 135 ARG A N 1
ATOM 1040 C CA . ARG A 1 135 ? 4.891 -15.398 -18.312 1 90.88 135 ARG A CA 1
ATOM 1041 C C . ARG A 1 135 ? 6 -14.484 -18.812 1 90.88 135 ARG A C 1
ATOM 1043 O O . ARG A 1 135 ? 6.633 -13.773 -18.031 1 90.88 135 ARG A O 1
ATOM 1050 N N . ASP A 1 136 ? 6.262 -14.695 -20.125 1 81.38 136 ASP A N 1
ATOM 1051 C CA . ASP A 1 136 ? 7.23 -13.805 -20.75 1 81.38 136 ASP A CA 1
ATOM 1052 C C . ASP A 1 136 ? 6.57 -12.508 -21.203 1 81.38 136 ASP A C 1
ATOM 1054 O O . ASP A 1 136 ? 5.488 -12.523 -21.797 1 81.38 136 ASP A O 1
ATOM 1058 N N . GLY A 1 137 ? 7.152 -11.43 -21.016 1 68.38 137 GLY A N 1
ATOM 1059 C CA . GLY A 1 137 ? 6.695 -10.156 -21.531 1 68.38 137 GLY A CA 1
ATOM 1060 C C . GLY A 1 137 ? 5.453 -9.633 -20.844 1 68.38 137 GLY A C 1
ATOM 1061 O O . GLY A 1 137 ? 4.918 -10.281 -19.938 1 68.38 137 GLY A O 1
ATOM 1062 N N . SER A 1 138 ? 5.324 -8.266 -20.922 1 60.19 138 SER A N 1
ATOM 1063 C CA . SER A 1 138 ? 4.129 -7.637 -20.359 1 60.19 138 SER A CA 1
ATOM 1064 C C . SER A 1 138 ? 2.869 -8.133 -21.062 1 60.19 138 SER A C 1
ATOM 1066 O O . SER A 1 138 ? 2.926 -8.602 -22.203 1 60.19 138 SER A O 1
ATOM 1068 N N . ALA A 1 139 ? 1.811 -8.195 -20.156 1 56.91 139 ALA A N 1
ATOM 1069 C CA . ALA A 1 139 ? 0.533 -8.539 -20.781 1 56.91 139 ALA A CA 1
ATOM 1070 C C . ALA A 1 139 ? 0.312 -7.73 -22.047 1 56.91 139 ALA A C 1
ATOM 1072 O O . ALA A 1 139 ? 0.775 -6.594 -22.156 1 56.91 139 ALA A O 1
ATOM 1073 N N . MET B 1 1 ? -6.781 28.031 13.156 1 67.44 1 MET B N 1
ATOM 1074 C CA . MET B 1 1 ? -7.633 27.031 12.523 1 67.44 1 MET B CA 1
ATOM 1075 C C . MET B 1 1 ? -8.031 25.953 13.523 1 67.44 1 MET B C 1
ATOM 1077 O O . MET B 1 1 ? -7.27 25.641 14.445 1 67.44 1 MET B O 1
ATOM 1081 N N . VAL B 1 2 ? -9.305 25.578 13.453 1 85.69 2 VAL B N 1
ATOM 1082 C CA . VAL B 1 2 ? -9.75 24.531 14.367 1 85.69 2 VAL B CA 1
ATOM 1083 C C . VAL B 1 2 ? -9.312 23.172 13.828 1 85.69 2 VAL B C 1
ATOM 1085 O O . VAL B 1 2 ? -9.664 22.797 12.711 1 85.69 2 VAL B O 1
ATOM 1088 N N . VAL B 1 3 ? -8.414 22.562 14.609 1 93.94 3 VAL B N 1
ATOM 1089 C CA . VAL B 1 3 ? -7.945 21.219 14.266 1 93.94 3 VAL B CA 1
ATOM 1090 C C . VAL B 1 3 ? -8.938 20.172 14.773 1 93.94 3 VAL B C 1
ATOM 1092 O O . VAL B 1 3 ? -9.422 20.266 15.898 1 93.94 3 VAL B O 1
ATOM 1095 N N . PRO B 1 4 ? -9.297 19.297 13.867 1 98 4 PRO B N 1
ATOM 1096 C CA . PRO B 1 4 ? -10.219 18.25 14.32 1 98 4 PRO B CA 1
ATOM 1097 C C . PRO B 1 4 ? -9.648 17.422 15.469 1 98 4 PRO B C 1
ATOM 1099 O O . PRO B 1 4 ? -8.461 17.5 15.766 1 98 4 PRO B O 1
ATOM 1102 N N . ASP B 1 5 ? -10.562 16.625 16.094 1 98 5 ASP B N 1
ATOM 1103 C CA . ASP B 1 5 ? -10.172 15.812 17.234 1 98 5 ASP B CA 1
ATOM 1104 C C . ASP B 1 5 ? -9.234 14.68 16.828 1 98 5 ASP B C 1
ATOM 1106 O O . ASP B 1 5 ? -8.484 14.156 17.656 1 98 5 ASP B O 1
ATOM 1110 N N . SER B 1 6 ? -9.359 14.281 15.578 1 98.69 6 SER B N 1
ATOM 1111 C CA . SER B 1 6 ? -8.5 13.242 15.023 1 98.69 6 SER B CA 1
ATOM 1112 C C . SER B 1 6 ? -8.203 13.492 13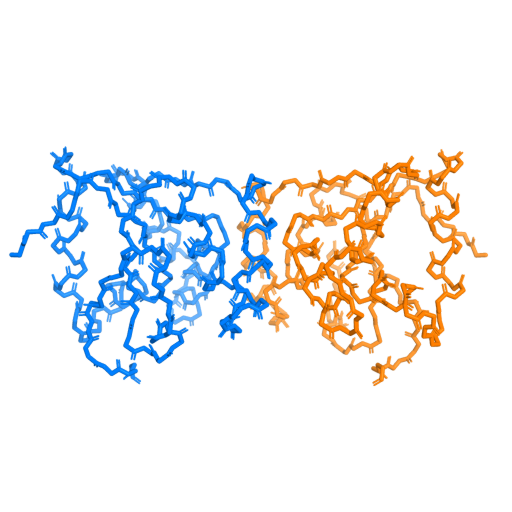.547 1 98.69 6 SER B C 1
ATOM 1114 O O . SER B 1 6 ? -9.086 13.922 12.805 1 98.69 6 SER B O 1
ATOM 1116 N N . VAL B 1 7 ? -6.93 13.203 13.156 1 98.81 7 VAL B N 1
ATOM 1117 C CA . VAL B 1 7 ? -6.512 13.484 11.789 1 98.81 7 VAL B CA 1
ATOM 1118 C C . VAL B 1 7 ? -5.633 12.344 11.273 1 98.81 7 VAL B C 1
ATOM 1120 O O . VAL B 1 7 ? -4.805 11.805 12.016 1 98.81 7 VAL B O 1
ATOM 1123 N N . VAL B 1 8 ? -5.895 11.883 10.078 1 98.88 8 VAL B N 1
ATOM 1124 C CA . VAL B 1 8 ? -4.98 11.055 9.297 1 98.88 8 VAL B CA 1
ATOM 1125 C C . VAL B 1 8 ? -4.23 11.914 8.289 1 98.88 8 VAL B C 1
ATOM 1127 O O . VAL B 1 8 ? -4.832 12.742 7.598 1 98.88 8 VAL B O 1
ATOM 1130 N N . PHE B 1 9 ? -2.91 11.773 8.281 1 98.81 9 PHE B N 1
ATOM 1131 C CA . PHE B 1 9 ? -2.105 12.492 7.305 1 98.81 9 PHE B CA 1
ATOM 1132 C C . PHE B 1 9 ? -1.844 11.633 6.078 1 98.81 9 PHE B C 1
ATOM 1134 O O . PHE B 1 9 ? -1.293 10.531 6.188 1 98.81 9 PHE B O 1
ATOM 1141 N N . ASP B 1 10 ? -2.303 12.164 4.922 1 97.5 10 ASP B N 1
ATOM 1142 C CA . ASP B 1 10 ? -1.785 11.602 3.68 1 97.5 10 ASP B CA 1
ATOM 1143 C C . ASP B 1 10 ? -0.29 11.875 3.533 1 97.5 10 ASP B C 1
ATOM 1145 O O . ASP B 1 10 ? 0.295 12.602 4.336 1 97.5 10 ASP B O 1
ATOM 1149 N N . ALA B 1 11 ? 0.293 11.281 2.484 1 98.06 11 ALA B N 1
ATOM 1150 C CA . ALA B 1 11 ? 1.737 11.43 2.322 1 98.06 11 ALA B CA 1
ATOM 1151 C C . ALA B 1 11 ? 2.104 12.867 1.945 1 98.06 11 ALA B C 1
ATOM 1153 O O . ALA B 1 11 ? 3.072 13.422 2.465 1 98.06 11 ALA B O 1
ATOM 1154 N N . GLU B 1 12 ? 1.379 13.492 1.121 1 97 12 GLU B N 1
ATOM 1155 C CA . GLU B 1 12 ? 1.745 14.781 0.531 1 97 12 GLU B CA 1
ATOM 1156 C C . GLU B 1 12 ? 1.916 15.852 1.604 1 97 12 GLU B C 1
ATOM 1158 O O . GLU B 1 12 ? 2.906 16.578 1.604 1 97 12 GLU B O 1
ATOM 1163 N N . PRO B 1 13 ? 0.971 16 2.568 1 97.75 13 PRO B N 1
ATOM 1164 C CA . PRO B 1 13 ? 1.169 17.031 3.588 1 97.75 13 PRO B CA 1
ATOM 1165 C C . PRO B 1 13 ? 2.471 16.859 4.363 1 97.75 13 PRO B C 1
ATOM 1167 O O . PRO B 1 13 ? 3.18 17.828 4.621 1 97.75 13 PRO B O 1
ATOM 1170 N N . LEU B 1 14 ? 2.781 15.672 4.723 1 98.69 14 LEU B N 1
ATOM 1171 C CA . LEU B 1 14 ? 3.973 15.438 5.531 1 98.69 14 LEU B CA 1
ATOM 1172 C C . LEU B 1 14 ? 5.238 15.625 4.703 1 98.69 14 LEU B C 1
ATOM 1174 O O . LEU B 1 14 ? 6.25 16.125 5.211 1 98.69 14 LEU B O 1
ATOM 1178 N N . ILE B 1 15 ? 5.176 15.258 3.422 1 98.31 15 ILE B N 1
ATOM 1179 C CA . ILE B 1 15 ? 6.293 15.5 2.518 1 98.31 15 ILE B CA 1
ATOM 1180 C C . ILE B 1 15 ? 6.496 17 2.35 1 98.31 15 ILE B C 1
ATOM 1182 O O . 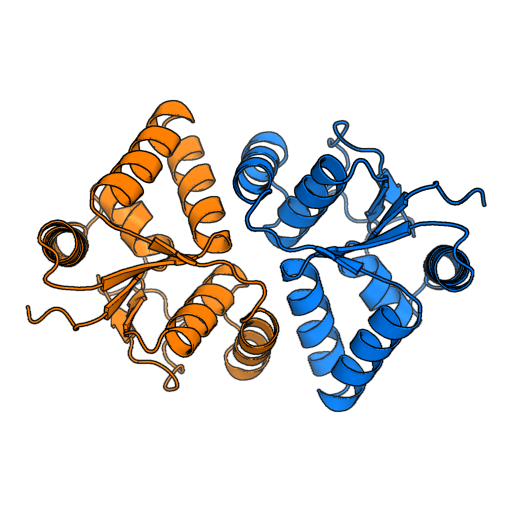ILE B 1 15 ? 7.629 17.5 2.406 1 98.31 15 ILE B O 1
ATOM 1186 N N . ALA B 1 16 ? 5.391 17.688 2.174 1 97.12 16 ALA B N 1
ATOM 1187 C CA . ALA B 1 16 ? 5.457 19.141 2.029 1 97.12 16 ALA B CA 1
ATOM 1188 C C . ALA B 1 16 ? 6.027 19.781 3.287 1 97.12 16 ALA B C 1
ATOM 1190 O O . ALA B 1 16 ? 6.805 20.75 3.199 1 97.12 16 ALA B O 1
ATOM 1191 N N . HIS B 1 17 ? 5.617 19.328 4.434 1 98.38 17 HIS B N 1
ATOM 1192 C CA . HIS B 1 17 ? 6.137 19.844 5.695 1 98.38 17 HIS B CA 1
ATOM 1193 C C . HIS B 1 17 ? 7.641 19.609 5.805 1 98.38 17 HIS B C 1
ATOM 1195 O O . HIS B 1 17 ? 8.391 20.516 6.156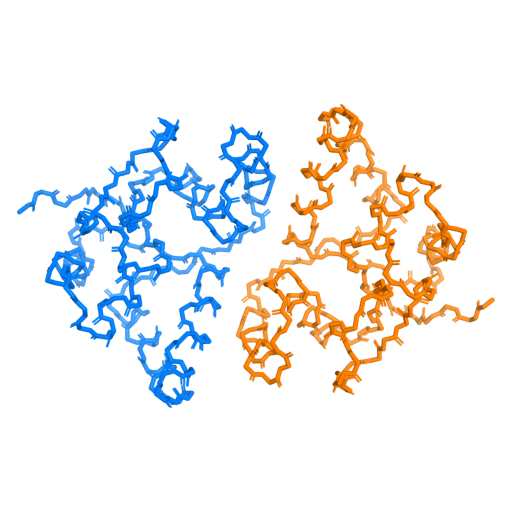 1 98.38 17 HIS B O 1
ATOM 1201 N N . ALA B 1 18 ? 8.07 18.391 5.465 1 98.44 18 ALA B N 1
ATOM 1202 C CA . ALA B 1 18 ? 9.484 18.047 5.535 1 98.44 18 ALA B CA 1
ATOM 1203 C C . ALA B 1 18 ? 10.312 18.922 4.602 1 98.44 18 ALA B C 1
ATOM 1205 O O . ALA B 1 18 ? 11.461 19.25 4.91 1 98.44 18 ALA B O 1
ATOM 1206 N N . ASP B 1 19 ? 9.688 19.328 3.518 1 97.06 19 ASP B N 1
ATOM 1207 C CA . ASP B 1 19 ? 10.414 20.047 2.473 1 97.06 19 ASP B CA 1
ATOM 1208 C C . ASP B 1 19 ? 10.164 21.547 2.572 1 97.06 19 ASP B C 1
ATOM 1210 O O . ASP B 1 19 ? 10.531 22.312 1.668 1 97.06 19 ASP B O 1
ATOM 1214 N N . ASP B 1 20 ? 9.445 21.969 3.537 1 97.06 20 ASP B N 1
ATOM 1215 C CA . ASP B 1 20 ? 9.109 23.375 3.713 1 97.06 20 ASP B CA 1
ATOM 1216 C C . ASP B 1 20 ? 8.477 23.953 2.447 1 97.06 20 ASP B C 1
ATOM 1218 O O . ASP B 1 20 ? 8.883 25.016 1.977 1 97.06 20 ASP B O 1
ATOM 1222 N N . GLU B 1 21 ? 7.641 23.188 1.866 1 95.69 21 GLU B N 1
ATOM 1223 C CA . GLU B 1 21 ? 6.91 23.641 0.687 1 95.69 21 GLU B CA 1
ATOM 1224 C C . GLU B 1 21 ? 5.809 24.625 1.068 1 95.69 21 GLU B C 1
ATOM 1226 O O . GLU B 1 21 ? 5.461 24.75 2.244 1 95.69 21 GLU B O 1
ATOM 1231 N N . PRO B 1 22 ? 5.312 25.328 0.064 1 94.31 22 PRO B N 1
ATOM 1232 C CA . PRO B 1 22 ? 4.16 26.188 0.349 1 94.31 22 PRO B CA 1
ATOM 1233 C C . PRO B 1 22 ? 3.016 25.438 1.024 1 94.31 22 PRO B C 1
ATOM 1235 O O . PRO B 1 22 ? 2.65 24.344 0.587 1 94.31 22 PRO B O 1
ATOM 1238 N N . GLY B 1 23 ? 2.465 25.984 2.121 1 94.62 23 GLY B N 1
ATOM 1239 C CA . GLY B 1 23 ? 1.389 25.359 2.875 1 94.62 23 GLY B CA 1
ATOM 1240 C C . GLY B 1 23 ? 1.881 24.547 4.055 1 94.62 23 GLY B C 1
ATOM 1241 O O . GLY B 1 23 ? 1.084 24.078 4.875 1 94.62 23 GLY B O 1
ATOM 1242 N N . SER B 1 24 ? 3.168 24.438 4.16 1 96.06 24 SER B N 1
ATOM 1243 C CA . SER B 1 24 ? 3.752 23.641 5.23 1 96.06 24 SER B CA 1
ATOM 1244 C C . SER B 1 24 ? 3.367 24.188 6.602 1 96.06 24 SER B C 1
ATOM 1246 O O . SER B 1 24 ? 3.279 23.422 7.574 1 96.06 24 SER B O 1
ATOM 1248 N N . ASP B 1 25 ? 3.117 25.469 6.699 1 96.31 25 ASP B N 1
ATOM 1249 C CA . ASP B 1 25 ? 2.719 26.094 7.965 1 96.31 25 ASP B CA 1
ATOM 1250 C C . ASP B 1 25 ? 1.371 25.547 8.438 1 96.31 25 ASP B C 1
ATOM 1252 O O . ASP B 1 25 ? 1.137 25.422 9.641 1 96.31 25 ASP B O 1
ATOM 1256 N N . VAL B 1 26 ? 0.525 25.25 7.496 1 96.81 26 VAL B N 1
ATOM 1257 C CA . VAL B 1 26 ? -0.766 24.656 7.824 1 96.81 26 VAL B CA 1
ATOM 1258 C C . VAL B 1 26 ? -0.56 23.25 8.383 1 96.81 26 VAL B C 1
ATOM 1260 O O . VAL B 1 26 ? -1.16 22.891 9.398 1 96.81 26 VAL B O 1
ATOM 1263 N N . VAL B 1 27 ? 0.281 22.469 7.77 1 98.44 27 VAL B N 1
ATOM 1264 C CA . VAL B 1 27 ? 0.577 21.109 8.242 1 98.44 27 VAL B CA 1
ATOM 1265 C C . VAL B 1 27 ? 1.181 21.172 9.641 1 98.44 27 VAL B C 1
ATOM 1267 O O . VAL B 1 27 ? 0.842 20.375 10.508 1 98.44 27 VAL B O 1
ATOM 1270 N N . GLU B 1 28 ? 1.997 22.156 9.836 1 98.31 28 GLU B N 1
ATOM 1271 C CA . GLU B 1 28 ? 2.645 22.344 11.125 1 98.31 28 GLU B CA 1
ATOM 1272 C C . GLU B 1 28 ? 1.617 22.578 12.234 1 98.31 28 GLU B C 1
ATOM 1274 O O . GLU B 1 28 ? 1.785 22.094 13.359 1 98.31 28 GLU B O 1
ATOM 1279 N N . GLU B 1 29 ? 0.629 23.281 11.945 1 98.31 29 GLU B N 1
ATOM 1280 C CA . GLU B 1 29 ? -0.429 23.516 12.922 1 98.31 29 GLU B CA 1
ATOM 1281 C C . GLU B 1 29 ? -1.075 22.219 13.367 1 98.31 29 GLU B C 1
ATOM 1283 O O . GLU B 1 29 ? -1.349 22.031 14.555 1 98.31 29 GLU B O 1
ATOM 1288 N N . TYR B 1 30 ? -1.353 21.328 12.438 1 98.69 30 TYR B N 1
ATOM 1289 C CA . TYR B 1 30 ? -1.906 20.016 12.766 1 98.69 30 TYR B CA 1
ATOM 1290 C C . TYR B 1 30 ? -0.929 19.203 13.617 1 98.69 30 TYR B C 1
ATOM 1292 O O . TYR B 1 30 ? -1.318 18.594 14.609 1 98.69 30 TYR B O 1
ATOM 1300 N N . LEU B 1 31 ? 0.335 19.234 13.234 1 98.88 31 LEU B N 1
ATOM 1301 C CA . LEU B 1 31 ? 1.355 18.453 13.93 1 98.88 31 LEU B CA 1
ATOM 1302 C C . LEU B 1 31 ? 1.593 19 15.336 1 98.88 31 LEU B C 1
ATOM 1304 O O . LEU B 1 31 ? 1.824 18.234 16.266 1 98.88 31 LEU B O 1
ATOM 1308 N N . ASP B 1 32 ? 1.538 20.297 15.469 1 98.62 32 ASP B N 1
ATOM 1309 C CA . ASP B 1 32 ? 1.643 20.891 16.797 1 98.62 32 ASP B CA 1
ATOM 1310 C C . ASP B 1 32 ? 0.498 20.438 17.703 1 98.62 32 ASP B C 1
ATOM 1312 O O . ASP B 1 32 ? 0.709 20.156 18.875 1 98.62 32 ASP B O 1
ATOM 1316 N N . ALA B 1 33 ? -0.689 20.438 17.141 1 98.75 33 ALA B N 1
ATOM 1317 C CA . ALA B 1 33 ? -1.851 19.969 17.906 1 98.75 33 ALA B CA 1
ATOM 1318 C C . ALA B 1 33 ? -1.672 18.531 18.359 1 98.75 33 ALA B C 1
ATOM 1320 O O . ALA B 1 33 ? -2.084 18.172 19.469 1 98.75 33 ALA B O 1
ATOM 1321 N N . VAL B 1 34 ? -1.067 17.641 17.531 1 98.81 34 VAL B N 1
ATOM 1322 C CA . VAL B 1 34 ? -0.784 16.266 17.906 1 98.81 34 VAL B CA 1
ATOM 1323 C C . VAL B 1 34 ? 0.234 16.234 19.047 1 98.81 34 VAL B C 1
ATOM 1325 O O . VAL B 1 34 ? 0.051 15.508 20.031 1 98.81 34 VAL B O 1
ATOM 1328 N N . ALA B 1 35 ? 1.229 17.078 18.922 1 98.75 35 ALA B N 1
ATOM 1329 C CA . ALA B 1 35 ? 2.346 17.078 19.875 1 98.75 35 ALA B CA 1
ATOM 1330 C C . ALA B 1 35 ? 1.877 17.438 21.281 1 98.75 35 ALA B C 1
ATOM 1332 O O . ALA B 1 35 ? 2.41 16.938 22.266 1 98.75 35 ALA B O 1
ATOM 1333 N N . VAL B 1 36 ? 0.904 18.234 21.359 1 98.19 36 VAL B N 1
ATOM 1334 C CA . VAL B 1 36 ? 0.43 18.656 22.672 1 98.19 36 VAL B CA 1
ATOM 1335 C C . VAL B 1 36 ? -0.816 17.859 23.062 1 98.19 36 VAL B C 1
ATOM 1337 O O . VAL B 1 36 ? -1.533 18.219 23.984 1 98.19 36 VAL B O 1
ATOM 1340 N N . GLU B 1 37 ? -1.219 16.891 22.266 1 98.06 37 GLU B N 1
ATOM 1341 C CA . GLU B 1 37 ? -2.271 15.914 22.531 1 98.06 37 GLU B CA 1
ATOM 1342 C C . GLU B 1 37 ? -3.652 16.562 22.453 1 98.06 37 GLU B C 1
ATOM 1344 O O . GLU B 1 37 ? -4.586 16.125 23.141 1 98.06 37 GLU B O 1
ATOM 1349 N N . ASP B 1 38 ? -3.684 17.625 21.688 1 98.12 38 ASP B N 1
ATOM 1350 C CA . ASP B 1 38 ? -4.977 18.25 21.422 1 98.12 38 ASP B CA 1
ATOM 1351 C C . ASP B 1 38 ? -5.723 17.516 20.312 1 98.12 38 ASP B C 1
ATOM 1353 O O . ASP B 1 38 ? -6.941 17.672 20.172 1 98.12 38 ASP B O 1
ATOM 1357 N N . THR B 1 39 ? -5.066 16.812 19.531 1 98.5 39 THR B N 1
ATOM 1358 C CA . THR B 1 39 ? -5.598 16.047 18.406 1 98.5 39 THR B CA 1
ATOM 1359 C C . THR B 1 39 ? -4.891 14.703 18.281 1 98.5 39 THR B C 1
ATOM 1361 O O . THR B 1 39 ? -3.676 14.609 18.453 1 98.5 39 THR B O 1
ATOM 1364 N N . ALA B 1 40 ? -5.672 13.617 18.016 1 98.88 40 ALA B N 1
ATOM 1365 C CA . ALA B 1 40 ? -5.059 12.336 17.688 1 98.88 40 ALA B CA 1
ATOM 1366 C C . ALA B 1 40 ? -4.578 12.312 16.234 1 98.88 40 ALA B C 1
ATOM 1368 O O . ALA B 1 40 ? -5.332 12.641 15.32 1 98.88 40 ALA B O 1
ATOM 1369 N N . GLY B 1 41 ? -3.293 12.016 16 1 98.88 41 GLY B N 1
ATOM 1370 C CA . GLY B 1 41 ? -2.701 11.984 14.68 1 98.88 41 GLY B CA 1
ATOM 1371 C C . GLY B 1 41 ? -2.316 10.594 14.219 1 98.88 41 GLY B C 1
ATOM 1372 O O . GLY B 1 4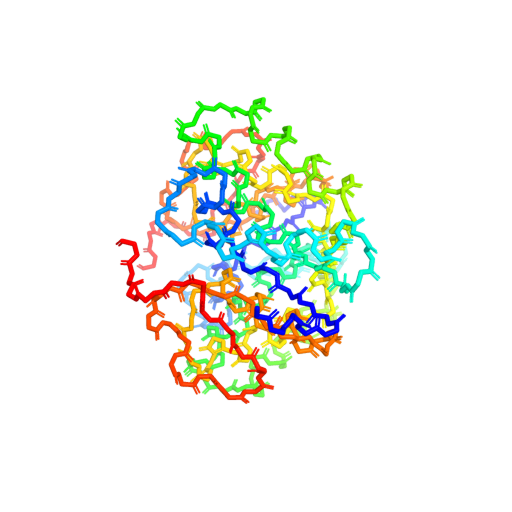1 ? -1.775 9.805 15 1 98.88 41 GLY B O 1
ATOM 1373 N N . TYR B 1 42 ? -2.639 10.305 12.945 1 98.94 42 TYR B N 1
ATOM 1374 C CA . TYR B 1 42 ? -2.385 8.984 12.383 1 98.94 42 TYR B CA 1
ATOM 1375 C C . TYR B 1 42 ? -1.718 9.094 11.016 1 98.94 42 TYR B C 1
ATOM 1377 O O . TYR B 1 42 ? -1.949 10.055 10.281 1 98.94 42 TYR B O 1
ATOM 1385 N N . ALA B 1 43 ? -0.917 8.148 10.68 1 98.88 43 ALA B N 1
ATOM 1386 C CA . ALA B 1 43 ? -0.45 7.816 9.336 1 98.88 43 ALA B CA 1
ATOM 1387 C C . ALA B 1 43 ? -0.349 6.305 9.148 1 98.88 43 ALA B C 1
ATOM 1389 O O . ALA B 1 43 ? 0.088 5.59 10.047 1 98.88 43 ALA B O 1
ATOM 1390 N N . ASN B 1 44 ? -0.795 5.824 8 1 98.81 44 ASN B N 1
ATOM 1391 C CA . ASN B 1 44 ? -0.718 4.375 7.84 1 98.81 44 ASN B CA 1
ATOM 1392 C C . ASN B 1 44 ? 0.628 3.947 7.266 1 98.81 44 ASN B C 1
ATOM 1394 O O . ASN B 1 44 ? 1.384 4.777 6.758 1 98.81 44 ASN B O 1
ATOM 1398 N N . CYS B 1 45 ? 0.945 2.705 7.352 1 98.62 45 CYS B N 1
ATOM 1399 C CA . CYS B 1 45 ? 2.273 2.207 7.008 1 98.62 45 CYS B CA 1
ATOM 1400 C C . CYS B 1 45 ? 2.533 2.338 5.512 1 98.62 45 CYS B C 1
ATOM 1402 O O . CYS B 1 45 ? 3.678 2.51 5.09 1 98.62 45 CYS B O 1
ATOM 1404 N N . VAL B 1 46 ? 1.496 2.314 4.652 1 98.88 46 VAL B N 1
ATOM 1405 C CA . VAL B 1 46 ? 1.667 2.5 3.215 1 98.88 46 VAL B CA 1
ATOM 1406 C C . VAL B 1 46 ? 2.121 3.93 2.928 1 98.88 46 VAL B C 1
ATOM 1408 O O . VAL B 1 46 ? 3.068 4.145 2.168 1 98.88 46 VAL B O 1
ATOM 1411 N N . ASN B 1 47 ? 1.487 4.898 3.559 1 98.69 47 ASN B N 1
ATOM 1412 C CA . ASN B 1 47 ? 1.862 6.297 3.387 1 98.69 47 ASN B CA 1
ATOM 1413 C C . ASN B 1 47 ? 3.242 6.582 3.973 1 98.69 47 ASN B C 1
ATOM 1415 O O . ASN B 1 47 ? 3.98 7.422 3.451 1 98.69 47 ASN B O 1
ATOM 1419 N N . LEU B 1 48 ? 3.566 5.887 5.105 1 98.81 48 LEU B N 1
ATOM 1420 C CA . LEU B 1 48 ? 4.898 6.059 5.668 1 98.81 48 LEU B CA 1
ATOM 1421 C C . LEU B 1 48 ? 5.973 5.613 4.68 1 98.81 48 LEU B C 1
ATOM 1423 O O . LEU B 1 48 ? 7.031 6.234 4.586 1 98.81 48 LEU B O 1
ATOM 1427 N N . ALA B 1 49 ? 5.715 4.539 3.939 1 98.88 49 ALA B N 1
ATOM 1428 C CA . ALA B 1 49 ? 6.645 4.109 2.898 1 98.88 49 ALA B CA 1
ATOM 1429 C C . ALA B 1 49 ? 6.816 5.191 1.836 1 98.88 49 ALA B C 1
ATOM 1431 O O . ALA B 1 49 ? 7.938 5.469 1.4 1 98.88 49 ALA B O 1
ATOM 1432 N N . GLU B 1 50 ? 5.699 5.832 1.452 1 98.81 50 GLU B N 1
ATOM 1433 C CA . GLU B 1 50 ? 5.734 6.91 0.467 1 98.81 50 GLU B CA 1
ATOM 1434 C C . GLU B 1 50 ? 6.543 8.102 0.978 1 98.81 50 GLU B C 1
ATOM 1436 O O . GLU B 1 50 ? 7.367 8.656 0.25 1 98.81 50 GLU B O 1
ATOM 1441 N N . ILE B 1 51 ? 6.293 8.469 2.176 1 98.88 51 ILE B N 1
ATOM 1442 C CA . ILE B 1 51 ? 6.977 9.602 2.787 1 98.88 51 ILE B CA 1
ATOM 1443 C C . ILE B 1 51 ? 8.477 9.32 2.855 1 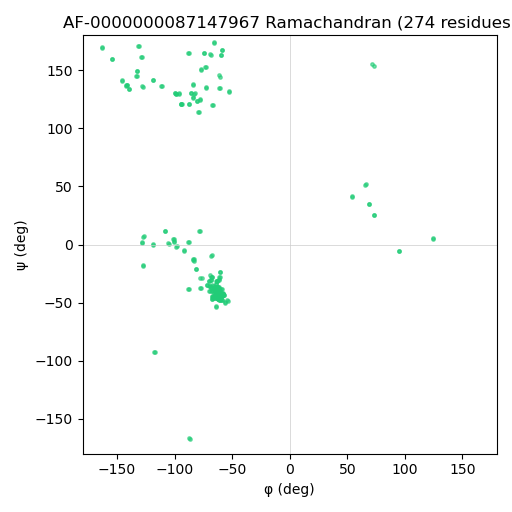98.88 51 ILE B C 1
ATOM 1445 O O . ILE B 1 51 ? 9.289 10.156 2.453 1 98.88 51 ILE B O 1
ATOM 1449 N N . ARG B 1 52 ? 8.82 8.117 3.252 1 98.94 52 ARG B N 1
ATOM 1450 C CA . ARG B 1 52 ? 10.219 7.77 3.461 1 98.94 52 ARG B CA 1
ATOM 1451 C C . ARG B 1 52 ? 11 7.836 2.152 1 98.94 52 ARG B C 1
ATOM 1453 O O . ARG B 1 52 ? 12.031 8.508 2.074 1 98.94 52 ARG B O 1
ATOM 1460 N N . TYR B 1 53 ? 10.477 7.109 1.127 1 98.88 53 TYR B N 1
ATOM 1461 C CA . TYR B 1 53 ? 11.289 7.066 -0.084 1 98.88 53 TYR B CA 1
ATOM 1462 C C . TYR B 1 53 ? 11.336 8.438 -0.754 1 98.88 53 TYR B C 1
ATOM 1464 O O . TYR B 1 53 ? 12.344 8.789 -1.379 1 98.88 53 TYR B O 1
ATOM 1472 N N . THR B 1 54 ? 10.281 9.266 -0.629 1 98.81 54 THR B N 1
ATOM 1473 C CA . THR B 1 54 ? 10.25 10.578 -1.257 1 98.81 54 THR B CA 1
ATOM 1474 C C . THR B 1 54 ? 11.273 11.508 -0.617 1 98.81 54 THR B C 1
ATOM 1476 O O . THR B 1 54 ? 12.047 12.164 -1.318 1 98.81 54 THR B O 1
ATOM 1479 N N . ILE B 1 55 ? 11.305 11.531 0.723 1 98.81 55 ILE B N 1
ATOM 1480 C CA . ILE B 1 55 ? 12.258 12.375 1.435 1 98.81 55 ILE B CA 1
ATOM 1481 C C . ILE B 1 55 ? 13.68 11.867 1.198 1 98.81 55 ILE B C 1
ATOM 1483 O O . ILE B 1 55 ? 14.602 12.656 0.99 1 98.81 55 ILE B O 1
ATOM 1487 N N . ALA B 1 56 ? 13.812 10.531 1.211 1 98.88 56 ALA B N 1
ATOM 1488 C CA . ALA B 1 56 ? 15.133 9.945 1.006 1 98.88 56 ALA B CA 1
ATOM 1489 C C . ALA B 1 56 ? 15.68 10.281 -0.381 1 98.88 56 ALA B C 1
ATOM 1491 O O . ALA B 1 56 ? 16.875 10.508 -0.547 1 98.88 56 ALA B O 1
ATOM 1492 N N . ARG B 1 57 ? 14.828 10.305 -1.388 1 98.69 57 ARG B N 1
ATOM 1493 C CA . ARG B 1 57 ? 15.234 10.648 -2.746 1 98.69 57 ARG B CA 1
ATOM 1494 C C . ARG B 1 57 ? 15.688 12.109 -2.826 1 98.69 57 ARG B C 1
ATOM 1496 O O . ARG B 1 57 ? 16.656 12.422 -3.525 1 98.69 57 ARG B O 1
ATOM 1503 N N . LYS B 1 58 ? 15 12.922 -2.137 1 98.25 58 LYS B N 1
ATOM 1504 C CA . LYS B 1 58 ? 15.273 14.352 -2.209 1 98.25 58 LYS B CA 1
ATOM 1505 C C . LYS B 1 58 ? 16.5 14.719 -1.381 1 98.25 58 LYS B C 1
ATOM 1507 O O . LYS B 1 58 ? 17.297 15.578 -1.778 1 98.25 58 LYS B O 1
ATOM 1512 N N . TYR B 1 59 ? 16.672 14.094 -0.26 1 98.38 59 TYR B N 1
ATOM 1513 C CA . TYR B 1 59 ? 17.797 14.367 0.637 1 98.38 59 TYR B CA 1
ATOM 1514 C C . TYR B 1 59 ? 18.672 13.133 0.792 1 98.38 59 TYR B C 1
ATOM 1516 O O . TYR B 1 59 ? 19.484 12.82 -0.087 1 98.38 59 TYR B O 1
ATOM 1524 N N . ASP B 1 60 ? 18.375 12.297 1.857 1 98.62 60 ASP B N 1
ATOM 1525 C CA . ASP B 1 60 ? 19.031 11.008 2.084 1 98.62 60 ASP B CA 1
ATOM 1526 C C . ASP B 1 60 ? 18.234 10.156 3.064 1 98.62 60 ASP B C 1
ATOM 1528 O O . ASP B 1 60 ? 17.25 10.617 3.641 1 98.62 60 ASP B O 1
ATOM 1532 N N . ARG B 1 61 ? 18.562 8.891 3.217 1 98.69 61 ARG B N 1
ATOM 1533 C CA . ARG B 1 61 ? 17.875 7.93 4.066 1 98.69 61 ARG B CA 1
ATOM 1534 C C . ARG B 1 61 ? 17.844 8.406 5.516 1 98.69 61 ARG B C 1
ATOM 1536 O O . ARG B 1 61 ? 16.828 8.258 6.199 1 98.69 61 ARG B O 1
ATOM 1543 N N . THR B 1 62 ? 18.984 8.93 5.969 1 98.75 62 THR B N 1
ATOM 1544 C CA . THR B 1 62 ? 19.078 9.383 7.355 1 98.75 62 THR B CA 1
ATOM 1545 C C . THR B 1 62 ? 18.062 10.492 7.633 1 98.75 62 THR B C 1
ATOM 1547 O O . THR B 1 62 ? 17.359 10.461 8.648 1 98.75 62 THR B O 1
ATOM 1550 N N . THR B 1 63 ? 17.984 11.445 6.754 1 98.81 63 THR B N 1
ATOM 1551 C CA . THR B 1 63 ? 17.031 12.539 6.898 1 98.81 63 THR B CA 1
ATOM 1552 C C . THR B 1 63 ? 15.594 12.008 6.922 1 98.81 63 THR B C 1
ATOM 1554 O O . THR B 1 63 ? 14.781 12.43 7.746 1 98.81 63 THR B O 1
ATOM 1557 N N . ALA B 1 64 ? 15.297 11.133 6.016 1 98.88 64 ALA B N 1
ATOM 1558 C CA . ALA B 1 64 ? 13.961 10.531 5.961 1 98.88 64 ALA B CA 1
ATOM 1559 C C . ALA B 1 64 ? 13.633 9.812 7.262 1 98.88 64 ALA B C 1
ATOM 1561 O O . ALA B 1 64 ? 12.555 10 7.828 1 98.88 64 ALA B O 1
ATOM 1562 N N . ASP B 1 65 ? 14.555 8.992 7.766 1 98.81 65 ASP B N 1
ATOM 1563 C CA . ASP B 1 65 ? 14.336 8.195 8.977 1 98.81 65 ASP B CA 1
ATOM 1564 C C . ASP B 1 65 ? 14.195 9.102 10.203 1 98.81 65 ASP B C 1
ATOM 1566 O O . ASP B 1 65 ? 13.391 8.828 11.086 1 98.81 65 ASP B O 1
ATOM 1570 N N . GLU B 1 66 ? 14.961 10.133 10.234 1 98.88 66 GLU B N 1
ATOM 1571 C CA . GLU B 1 66 ? 14.859 11.086 11.344 1 98.88 66 GLU B CA 1
ATOM 1572 C C . GLU B 1 66 ? 13.508 11.781 11.352 1 98.88 66 GLU B C 1
ATOM 1574 O O . GLU B 1 66 ? 12.93 12.023 12.414 1 98.88 66 GLU B O 1
ATOM 1579 N N . TYR B 1 67 ? 13.047 12.102 10.172 1 98.94 67 TYR B N 1
ATOM 1580 C CA . TYR B 1 67 ? 11.734 12.734 10.078 1 98.94 67 TYR B CA 1
ATOM 1581 C C . TYR B 1 67 ? 10.633 11.797 10.555 1 98.94 67 TYR B C 1
ATOM 1583 O O . TYR B 1 67 ? 9.75 12.203 11.305 1 98.94 67 TYR B O 1
ATOM 1591 N N . LEU B 1 68 ? 10.672 10.586 10.125 1 98.88 68 LEU B N 1
ATOM 1592 C CA . LEU B 1 68 ? 9.672 9.609 10.523 1 98.88 68 LEU B CA 1
ATOM 1593 C C . LEU B 1 68 ? 9.75 9.32 12.023 1 98.88 68 LEU B C 1
ATOM 1595 O O . LEU B 1 68 ? 8.727 9.141 12.68 1 98.88 68 LEU B O 1
ATOM 1599 N N . ASP B 1 69 ? 10.977 9.25 12.57 1 98.81 69 ASP B N 1
ATOM 1600 C CA . ASP B 1 69 ? 11.156 9.094 14.016 1 98.81 69 ASP B CA 1
ATOM 1601 C C . ASP B 1 69 ? 10.547 10.273 14.773 1 98.81 69 ASP B C 1
ATOM 1603 O O . ASP B 1 69 ? 9.922 10.086 15.82 1 98.81 69 ASP B O 1
ATOM 1607 N N . TRP B 1 70 ? 10.789 11.414 14.242 1 98.88 70 TRP B N 1
ATOM 1608 C CA . TRP B 1 70 ? 10.242 12.617 14.859 1 98.88 70 TRP B CA 1
ATOM 1609 C C . TRP B 1 70 ? 8.719 12.586 14.859 1 98.88 70 TRP B C 1
ATOM 1611 O O . TRP B 1 70 ? 8.086 12.922 15.867 1 98.88 70 TRP B O 1
ATOM 1621 N N . LEU B 1 71 ? 8.094 12.188 13.766 1 98.94 71 LEU B N 1
ATOM 1622 C CA . LEU B 1 71 ? 6.641 12.039 13.719 1 98.94 71 LEU B CA 1
ATOM 1623 C C . LEU B 1 71 ? 6.152 11.125 14.836 1 98.94 71 LEU B C 1
ATOM 1625 O O . LEU B 1 71 ? 5.16 11.43 15.508 1 98.94 71 LEU B O 1
ATOM 1629 N N . THR B 1 72 ? 6.82 9.984 14.969 1 98.62 72 THR B N 1
ATOM 1630 C CA . THR B 1 72 ? 6.473 9.039 16.016 1 98.62 72 THR B CA 1
ATOM 1631 C C . THR B 1 72 ? 6.641 9.68 17.391 1 98.62 72 THR B C 1
ATOM 1633 O O . THR B 1 72 ? 5.789 9.516 18.266 1 98.62 72 THR B O 1
ATOM 1636 N N . ASP B 1 73 ? 7.68 10.391 17.594 1 98.75 73 ASP B N 1
ATOM 1637 C CA . ASP B 1 73 ? 8.016 11.008 18.875 1 98.75 73 ASP B CA 1
ATOM 1638 C C . ASP B 1 73 ? 6.949 12.023 19.281 1 98.75 73 ASP B C 1
ATOM 1640 O O . ASP B 1 73 ? 6.633 12.156 20.469 1 98.75 73 ASP B O 1
ATOM 1644 N N . ILE B 1 74 ? 6.418 12.719 18.328 1 98.75 74 ILE B N 1
ATOM 1645 C CA . ILE B 1 74 ? 5.484 13.781 18.688 1 98.75 74 ILE B CA 1
ATOM 1646 C C . ILE B 1 74 ? 4.09 13.188 18.891 1 98.75 74 ILE B C 1
ATOM 1648 O O . ILE B 1 74 ? 3.166 13.891 19.312 1 98.75 74 ILE B O 1
ATOM 1652 N N . GLY B 1 75 ? 3.928 11.906 18.453 1 98.81 75 GLY B N 1
ATOM 1653 C CA . GLY B 1 75 ? 2.678 11.273 18.844 1 98.81 75 GLY B CA 1
ATOM 1654 C C . GLY B 1 75 ? 1.889 10.742 17.656 1 98.81 75 GLY B C 1
ATOM 1655 O O . GLY B 1 75 ? 0.771 10.242 17.828 1 98.81 75 GLY B O 1
ATOM 1656 N N . ILE B 1 76 ? 2.426 10.781 16.406 1 98.94 76 ILE B N 1
ATOM 1657 C CA . ILE B 1 76 ? 1.735 10.18 15.273 1 98.94 76 ILE B CA 1
ATOM 1658 C C . ILE B 1 76 ? 1.699 8.664 15.438 1 98.94 76 ILE B C 1
ATOM 1660 O O . ILE B 1 76 ? 2.74 8.023 15.609 1 98.94 76 ILE B O 1
ATOM 1664 N N . GLU B 1 77 ? 0.532 8.148 15.484 1 98.81 77 GLU B N 1
ATOM 1665 C CA . GLU B 1 77 ? 0.35 6.699 15.555 1 98.81 77 GLU B CA 1
ATOM 1666 C C . GLU B 1 77 ? 0.36 6.074 14.164 1 98.81 77 GLU B C 1
ATOM 1668 O O . GLU B 1 77 ? -0.313 6.559 13.25 1 98.81 77 GLU B O 1
ATOM 1673 N N . THR B 1 78 ? 1.138 5.047 13.969 1 98.56 78 THR B N 1
ATOM 1674 C CA . THR B 1 78 ? 1.136 4.293 12.727 1 98.56 78 THR B CA 1
ATOM 1675 C C . THR B 1 78 ? -0.025 3.305 12.688 1 98.56 78 THR B C 1
ATOM 1677 O O . THR B 1 78 ? -0.173 2.48 13.594 1 98.56 78 THR B O 1
ATOM 1680 N N . VAL B 1 79 ? -0.853 3.387 11.711 1 98.56 79 VAL B N 1
ATOM 1681 C CA . VAL B 1 79 ? -1.975 2.469 11.539 1 98.56 79 VAL B CA 1
ATOM 1682 C C . VAL B 1 79 ? -1.584 1.351 10.578 1 98.56 79 VAL B C 1
ATOM 1684 O O . VAL B 1 79 ? -1.028 1.61 9.508 1 98.56 79 VAL B O 1
ATOM 1687 N N . GLU B 1 80 ? -1.849 0.148 11.031 1 97.62 80 GLU B N 1
ATOM 1688 C CA . GLU B 1 80 ? -1.678 -0.984 10.125 1 97.62 80 GLU B CA 1
ATOM 1689 C C . GLU B 1 80 ? -2.842 -1.083 9.141 1 97.62 80 GLU B C 1
ATOM 1691 O O . GLU B 1 80 ? -3.959 -0.664 9.445 1 97.62 80 GLU B O 1
ATOM 1696 N N . VAL B 1 81 ? -2.645 -1.605 7.918 1 97.69 81 VAL B N 1
ATOM 1697 C CA . VAL B 1 81 ? -3.66 -1.482 6.879 1 97.69 81 VAL B CA 1
ATOM 1698 C C . VAL B 1 81 ? -4.32 -2.838 6.637 1 97.69 81 VAL B C 1
ATOM 1700 O O . VAL B 1 81 ? -5.129 -2.986 5.719 1 97.69 81 VAL B O 1
ATOM 1703 N N . ALA B 1 82 ? -4.066 -3.77 7.504 1 96 82 ALA B N 1
ATOM 1704 C CA . ALA B 1 82 ? -4.652 -5.098 7.355 1 96 82 ALA B CA 1
ATOM 1705 C C . ALA B 1 82 ? -6.172 -5.043 7.461 1 96 82 ALA B C 1
ATOM 1707 O O . ALA B 1 82 ? -6.875 -5.801 6.789 1 96 82 ALA B O 1
ATOM 1708 N N . ASP B 1 83 ? -6.684 -4.137 8.219 1 94.81 83 ASP B N 1
ATOM 1709 C CA . ASP B 1 83 ? -8.117 -4.07 8.492 1 94.81 83 ASP B CA 1
ATOM 1710 C C . ASP B 1 83 ? -8.82 -3.154 7.496 1 94.81 83 ASP B C 1
ATOM 1712 O O . ASP B 1 83 ? -10.055 -3.068 7.488 1 94.81 83 ASP B O 1
ATOM 1716 N N . SER B 1 84 ? -8 -2.486 6.605 1 96.94 84 SER B N 1
ATOM 1717 C CA . SER B 1 84 ? -8.641 -1.455 5.793 1 96.94 84 SER B CA 1
ATOM 1718 C C . SER B 1 84 ? -8.367 -1.666 4.309 1 96.94 84 SER B C 1
ATOM 1720 O O . SER B 1 84 ? -8.742 -0.838 3.477 1 96.94 84 SER B O 1
ATOM 1722 N N . TRP B 1 85 ? -7.719 -2.809 3.938 1 98.44 85 TRP B N 1
ATOM 1723 C CA . TRP B 1 85 ? -7.312 -2.957 2.545 1 98.44 85 TRP B CA 1
ATOM 1724 C C . TRP B 1 85 ? -8.523 -3.154 1.64 1 98.44 85 TRP B C 1
ATOM 1726 O O . TRP B 1 85 ? -8.523 -2.707 0.49 1 98.44 85 TRP B O 1
ATOM 1736 N N . GLN B 1 86 ? -9.57 -3.777 2.156 1 98.44 86 GLN B N 1
ATOM 1737 C CA . GLN B 1 86 ? -10.773 -3.936 1.342 1 98.44 86 GLN B CA 1
ATOM 1738 C C . GLN B 1 86 ? -11.43 -2.586 1.06 1 98.44 86 GLN B C 1
ATOM 1740 O O . GLN B 1 86 ? -11.867 -2.328 -0.063 1 98.44 86 GLN B O 1
ATOM 1745 N N . GLU B 1 87 ? -11.516 -1.793 2.105 1 98.38 87 GLU B N 1
ATOM 1746 C CA . GLU B 1 87 ? -12.078 -0.458 1.924 1 98.38 87 GLU B CA 1
ATOM 1747 C C . GLU B 1 87 ? -11.211 0.382 0.987 1 98.38 87 GLU B C 1
ATOM 1749 O O . GLU B 1 87 ? -11.727 1.189 0.213 1 98.38 87 GLU B O 1
ATOM 1754 N N . ALA B 1 88 ? -9.859 0.227 1.043 1 98.62 88 ALA B N 1
ATOM 1755 C CA . ALA B 1 88 ? -9 0.907 0.084 1 98.62 88 ALA B CA 1
ATOM 1756 C C . ALA B 1 88 ? -9.359 0.522 -1.349 1 98.62 88 ALA B C 1
ATOM 1758 O O . ALA B 1 88 ? -9.43 1.383 -2.229 1 98.62 88 ALA B O 1
ATOM 1759 N N . SER B 1 89 ? -9.594 -0.745 -1.556 1 98.75 89 SER B N 1
ATOM 1760 C CA . SER B 1 89 ? -10.016 -1.211 -2.873 1 98.75 89 SER B CA 1
ATOM 1761 C C . SER B 1 89 ? -11.336 -0.58 -3.283 1 98.75 89 SER B C 1
ATOM 1763 O O . SER B 1 89 ? -11.547 -0.26 -4.457 1 98.75 89 SER B O 1
ATOM 1765 N N . GLU B 1 90 ? -12.281 -0.391 -2.344 1 98.06 90 GLU B N 1
ATOM 1766 C CA . GLU B 1 90 ? -13.57 0.245 -2.625 1 98.06 90 GLU B CA 1
ATOM 1767 C C . GLU B 1 90 ? -13.383 1.698 -3.049 1 98.06 90 GLU B C 1
ATOM 1769 O O . GLU B 1 90 ? -14.078 2.184 -3.943 1 98.06 90 GLU B O 1
ATOM 1774 N N . TYR B 1 91 ? -12.492 2.373 -2.406 1 97.56 91 TYR B N 1
ATOM 1775 C CA . TYR B 1 91 ? -12.227 3.758 -2.779 1 97.56 91 TYR B CA 1
ATOM 1776 C C . TYR B 1 91 ? -11.672 3.844 -4.195 1 97.56 91 TYR B C 1
ATOM 1778 O O . TYR B 1 91 ? -12.023 4.75 -4.953 1 97.56 91 TYR B O 1
ATOM 1786 N N . ILE B 1 92 ? -10.758 2.938 -4.574 1 97.38 92 ILE B N 1
ATOM 1787 C CA . ILE B 1 92 ? -10.258 2.924 -5.945 1 97.38 92 ILE B CA 1
ATOM 1788 C C . ILE B 1 92 ? -11.422 2.707 -6.918 1 97.38 92 ILE B C 1
ATOM 1790 O O . ILE B 1 92 ? -11.547 3.42 -7.914 1 97.38 92 ILE B O 1
ATOM 1794 N N . LEU B 1 93 ? -12.312 1.795 -6.562 1 97.38 93 LEU B N 1
ATOM 1795 C CA . LEU B 1 93 ? -13.438 1.453 -7.426 1 97.38 93 LEU B CA 1
ATOM 1796 C C . LEU B 1 93 ? -14.375 2.645 -7.598 1 97.38 93 LEU B C 1
ATOM 1798 O O . LEU B 1 93 ? -14.906 2.865 -8.688 1 97.38 93 LEU B O 1
ATOM 1802 N N . ARG B 1 94 ? -14.539 3.389 -6.559 1 95.62 94 ARG B N 1
ATOM 1803 C CA . ARG B 1 94 ? -15.539 4.449 -6.559 1 95.62 94 ARG B CA 1
ATOM 1804 C C . ARG B 1 94 ? -14.969 5.746 -7.113 1 95.62 94 ARG B C 1
ATOM 1806 O O . ARG B 1 94 ? -15.648 6.473 -7.844 1 95.62 94 ARG B O 1
ATOM 1813 N N . TYR B 1 95 ? -13.672 6.039 -6.777 1 94.56 95 TYR B N 1
ATOM 1814 C CA . TYR B 1 95 ? -13.172 7.391 -7.027 1 94.56 95 TYR B CA 1
ATOM 1815 C C . TYR B 1 95 ? -11.875 7.355 -7.824 1 94.56 95 TYR B C 1
ATOM 1817 O O . TYR B 1 95 ? -11.398 8.391 -8.289 1 94.56 95 TYR B O 1
ATOM 1825 N N . ASN B 1 96 ? -11.164 6.227 -7.883 1 94.81 96 ASN B N 1
ATOM 1826 C CA . ASN B 1 96 ? -9.984 5.941 -8.688 1 94.81 96 ASN B CA 1
ATOM 1827 C C . ASN B 1 96 ? -8.773 6.738 -8.203 1 94.81 96 ASN B C 1
ATOM 1829 O O . ASN B 1 96 ? -7.984 7.227 -9.016 1 94.81 96 ASN B O 1
ATOM 1833 N N . PRO B 1 97 ? -8.672 6.938 -6.98 1 94.81 97 PRO B N 1
ATOM 1834 C CA . PRO B 1 97 ? -7.406 7.492 -6.504 1 94.81 97 PRO B CA 1
ATOM 1835 C C . PRO B 1 97 ? -6.246 6.504 -6.629 1 94.81 97 PRO B C 1
ATOM 1837 O O . PRO B 1 97 ? -6.469 5.312 -6.867 1 94.81 97 PRO B O 1
ATOM 1840 N N . ALA B 1 98 ? -4.992 6.996 -6.547 1 96 98 ALA B N 1
ATOM 1841 C CA . ALA B 1 98 ? -3.828 6.113 -6.5 1 96 98 ALA B CA 1
ATOM 1842 C C . ALA B 1 98 ? -3.891 5.191 -5.285 1 96 98 ALA B C 1
ATOM 1844 O O . ALA B 1 98 ? -4.668 5.43 -4.355 1 96 98 ALA B O 1
ATOM 1845 N N . LEU B 1 99 ? -3.158 4.191 -5.281 1 97.94 99 LEU B N 1
ATOM 1846 C CA . LEU B 1 99 ? -3.16 3.162 -4.246 1 97.94 99 LEU B CA 1
ATOM 1847 C C . LEU B 1 99 ? -2.9 3.77 -2.873 1 97.94 99 LEU B C 1
ATOM 1849 O O . LEU B 1 99 ? -3.658 3.533 -1.931 1 97.94 99 LEU B O 1
ATOM 1853 N N . GLY B 1 100 ? -1.837 4.602 -2.754 1 97.75 100 GLY B N 1
ATOM 1854 C CA . GLY B 1 100 ? -1.531 5.25 -1.488 1 97.75 100 GLY B CA 1
ATOM 1855 C C . GLY B 1 100 ? -2.66 6.121 -0.977 1 97.75 100 GLY B C 1
ATOM 1856 O O . GLY B 1 100 ? -3.021 6.055 0.2 1 97.75 100 GLY B O 1
ATOM 1857 N N . ASP B 1 101 ? -3.258 6.91 -1.839 1 96.88 101 ASP B N 1
ATOM 1858 C CA . ASP B 1 101 ? -4.379 7.777 -1.483 1 96.88 101 ASP B CA 1
ATOM 1859 C C . ASP B 1 101 ? -5.586 6.957 -1.033 1 96.88 101 ASP B C 1
ATOM 1861 O O . ASP B 1 101 ? -6.312 7.363 -0.124 1 96.88 101 ASP B O 1
ATOM 1865 N N . SER B 1 102 ? -5.801 5.871 -1.671 1 97.69 102 SER B N 1
ATOM 1866 C CA . SER B 1 102 ? -6.922 5.004 -1.322 1 97.69 102 SER B CA 1
ATOM 1867 C C . SER B 1 102 ? -6.75 4.414 0.074 1 97.69 102 SER B C 1
ATOM 1869 O O . SER B 1 102 ? -7.723 4.289 0.824 1 97.69 102 SER B O 1
ATOM 1871 N N . PHE B 1 103 ? -5.543 4.074 0.427 1 98.5 103 PHE B N 1
ATOM 1872 C CA . PHE B 1 103 ? -5.281 3.58 1.774 1 98.5 103 PHE B CA 1
ATOM 1873 C C . PHE B 1 103 ? -5.422 4.699 2.799 1 98.5 103 PHE B C 1
ATOM 1875 O O . PHE B 1 103 ? -5.852 4.465 3.93 1 98.5 103 PHE B O 1
ATOM 1882 N N . ALA B 1 104 ? -5.023 5.918 2.428 1 97.94 104 ALA B N 1
ATOM 1883 C CA . ALA B 1 104 ? -5.23 7.047 3.33 1 97.94 104 ALA B CA 1
ATOM 1884 C C . ALA B 1 104 ? -6.715 7.254 3.619 1 97.94 104 ALA B C 1
ATOM 1886 O O . ALA B 1 104 ? -7.109 7.422 4.773 1 97.94 104 ALA B O 1
ATOM 1887 N N . LEU B 1 105 ? -7.512 7.191 2.605 1 97.81 105 LEU B N 1
ATOM 1888 C CA . LEU B 1 105 ? -8.953 7.336 2.744 1 97.81 105 LEU B CA 1
ATOM 1889 C C . LEU B 1 105 ? -9.531 6.223 3.611 1 97.81 105 LEU B C 1
ATOM 1891 O O . LEU B 1 105 ? -10.312 6.484 4.531 1 97.81 105 LEU B O 1
ATOM 1895 N N . ALA B 1 106 ? -9.148 5.031 3.34 1 98.56 106 ALA B N 1
ATOM 1896 C CA . ALA B 1 106 ? -9.641 3.879 4.094 1 98.56 106 ALA B CA 1
ATOM 1897 C C . ALA B 1 106 ? -9.234 3.973 5.562 1 98.56 106 ALA B C 1
ATOM 1899 O O . ALA B 1 106 ? -10.008 3.619 6.453 1 98.56 106 ALA B O 1
ATOM 1900 N N . THR B 1 107 ? -8.016 4.41 5.797 1 98.56 107 THR B N 1
ATOM 1901 C CA . THR B 1 107 ? -7.535 4.586 7.16 1 98.56 107 THR B CA 1
ATOM 1902 C C . THR B 1 107 ? -8.367 5.625 7.902 1 98.56 107 THR B C 1
ATOM 1904 O O . THR B 1 107 ? -8.766 5.41 9.047 1 98.56 107 THR B O 1
ATOM 1907 N N . ALA B 1 108 ? -8.609 6.773 7.23 1 98.44 108 ALA B N 1
ATOM 1908 C CA . ALA B 1 108 ? -9.43 7.82 7.836 1 98.44 108 ALA B CA 1
ATOM 1909 C C . ALA B 1 108 ? -10.812 7.293 8.203 1 98.44 108 ALA B C 1
ATOM 1911 O O . ALA B 1 108 ? -11.328 7.586 9.281 1 98.44 108 ALA B O 1
ATOM 1912 N N . GLU B 1 109 ? -11.383 6.555 7.352 1 98.12 109 GLU B N 1
ATOM 1913 C CA . GLU B 1 109 ? -12.68 5.957 7.629 1 98.12 109 GLU B CA 1
ATOM 1914 C C . GLU B 1 109 ? -12.609 5.008 8.82 1 98.12 109 GLU B C 1
ATOM 1916 O O . GLU B 1 109 ? -13.469 5.047 9.703 1 98.12 109 GLU B O 1
ATOM 1921 N N . GLU B 1 110 ? -11.633 4.156 8.859 1 98.19 110 GLU B N 1
ATOM 1922 C CA . GLU B 1 110 ? -11.469 3.143 9.898 1 98.19 110 GLU B CA 1
ATOM 1923 C C . GLU B 1 110 ? -11.375 3.781 11.281 1 98.19 110 GLU B C 1
ATOM 1925 O O . GLU B 1 110 ? -12.016 3.318 12.227 1 98.19 110 GLU B O 1
ATOM 1930 N N . VAL B 1 111 ? -10.648 4.867 11.375 1 98.12 111 VAL B N 1
ATOM 1931 C CA . VAL B 1 111 ? -10.383 5.43 12.695 1 98.12 111 VAL B CA 1
ATOM 1932 C C . VAL B 1 111 ? -11.352 6.578 12.969 1 98.12 111 VAL B C 1
ATOM 1934 O O . VAL B 1 111 ? -11.312 7.184 14.047 1 98.12 111 VAL B O 1
ATOM 1937 N N . GLY B 1 112 ? -12.18 6.867 12.008 1 97.69 112 GLY B N 1
ATOM 1938 C CA . GLY B 1 112 ? -13.141 7.941 12.188 1 97.69 112 GLY B CA 1
ATOM 1939 C C . GLY B 1 112 ? -12.484 9.305 12.312 1 97.69 112 GLY B C 1
ATOM 1940 O O . GLY B 1 112 ? -12.789 10.062 13.242 1 97.69 112 GLY B O 1
ATOM 1941 N N . ALA B 1 113 ? -11.609 9.648 11.352 1 98.56 113 ALA B N 1
ATOM 1942 C CA . ALA B 1 113 ? -10.828 10.883 11.438 1 98.56 113 ALA B CA 1
ATOM 1943 C C . ALA B 1 113 ? -10.945 11.703 10.156 1 98.56 113 ALA B C 1
ATOM 1945 O O . ALA B 1 113 ? -11.391 11.195 9.125 1 98.56 113 ALA B O 1
ATOM 1946 N N . THR B 1 114 ? -10.617 12.961 10.25 1 98.12 114 THR B N 1
ATOM 1947 C CA . THR B 1 114 ? -10.438 13.82 9.086 1 98.12 114 THR B CA 1
ATOM 1948 C C . THR B 1 114 ? -9.141 13.477 8.359 1 98.12 114 THR B C 1
ATOM 1950 O O . THR B 1 114 ? -8.109 13.234 8.992 1 98.12 114 THR B O 1
ATOM 1953 N N . LEU B 1 115 ? -9.219 13.398 7.059 1 97.88 115 LEU B N 1
ATOM 1954 C CA . LEU B 1 115 ? -8.031 13.164 6.25 1 97.88 115 LEU B CA 1
ATOM 1955 C C . LEU B 1 115 ? -7.441 14.484 5.754 1 97.88 115 LEU B C 1
ATOM 1957 O O . LEU B 1 115 ? -8.141 15.281 5.129 1 97.88 115 LEU B O 1
ATOM 1961 N N . LEU B 1 116 ? -6.156 14.75 6.129 1 97.62 116 LEU B N 1
ATOM 1962 C CA . LEU B 1 116 ? -5.438 15.898 5.602 1 97.62 116 LEU B CA 1
ATOM 1963 C C . LEU B 1 116 ? -4.742 15.555 4.289 1 97.62 116 LEU B C 1
ATOM 1965 O O . LEU B 1 116 ? -3.918 14.641 4.238 1 97.62 116 LEU B O 1
ATOM 1969 N N . VAL B 1 117 ? -5.078 16.266 3.199 1 96.38 117 VAL B N 1
ATOM 1970 C CA . VAL B 1 117 ? -4.613 15.914 1.864 1 96.38 117 VAL B CA 1
ATOM 1971 C C . VAL B 1 117 ? -4.051 17.141 1.161 1 96.38 117 VAL B C 1
ATOM 1973 O O . VAL B 1 117 ? -4.098 18.25 1.705 1 96.38 117 VAL B O 1
ATOM 1976 N N . GLY B 1 118 ? -3.436 16.859 0.023 1 92.06 118 GLY B N 1
ATOM 1977 C CA . GLY B 1 118 ? -2.896 17.938 -0.784 1 92.06 118 GLY B CA 1
ATOM 1978 C C . GLY B 1 118 ? -3.914 18.531 -1.738 1 92.06 118 GLY B C 1
ATOM 1979 O O . GLY B 1 118 ? -5.121 18.344 -1.57 1 92.06 118 GLY B O 1
ATOM 1980 N N . GLY B 1 119 ? -3.389 19.344 -2.686 1 80.19 119 GLY B N 1
ATOM 1981 C CA . GLY B 1 119 ? -4.227 20.141 -3.562 1 80.19 119 GLY B CA 1
ATOM 1982 C C . GLY B 1 119 ? -4.652 19.406 -4.816 1 80.19 119 GLY B C 1
ATOM 1983 O O . GLY B 1 119 ? -5.414 19.938 -5.629 1 80.19 119 GLY B O 1
ATOM 1984 N N . ASP B 1 120 ? -4.23 18.156 -4.891 1 72.94 120 ASP B N 1
ATOM 1985 C CA . ASP B 1 120 ? -4.578 17.438 -6.113 1 72.94 120 ASP B CA 1
ATOM 1986 C C . ASP B 1 120 ? -6.059 17.078 -6.137 1 72.94 120 ASP B C 1
ATOM 1988 O O . ASP B 1 120 ? -6.719 17.062 -5.094 1 72.94 120 ASP B O 1
ATOM 1992 N N . ASP B 1 121 ? -6.574 16.969 -7.309 1 72 121 ASP B N 1
ATOM 1993 C CA . ASP B 1 121 ? -8.008 16.797 -7.512 1 72 121 ASP B CA 1
ATOM 1994 C C . ASP B 1 121 ? -8.422 15.344 -7.258 1 72 121 ASP B C 1
ATOM 1996 O O . ASP B 1 121 ? -9.578 14.977 -7.484 1 72 121 ASP B O 1
ATOM 2000 N N . ASP B 1 122 ? -7.555 14.602 -6.715 1 69.75 122 ASP B N 1
ATOM 2001 C CA . ASP B 1 122 ? -7.816 13.18 -6.551 1 69.75 122 ASP B CA 1
ATOM 2002 C C . ASP B 1 122 ? -8.93 12.938 -5.539 1 69.75 122 ASP B C 1
ATOM 2004 O O . ASP B 1 122 ? -9.547 11.867 -5.523 1 69.75 122 ASP B O 1
ATOM 2008 N N . TYR B 1 123 ? -9.375 13.961 -4.816 1 77.38 123 TYR B N 1
ATOM 2009 C CA . TYR B 1 123 ? -10.297 13.773 -3.703 1 77.38 123 TYR B CA 1
ATOM 2010 C C . TYR B 1 123 ? -11.602 14.516 -3.951 1 77.38 123 TYR B C 1
ATOM 2012 O O . TYR B 1 123 ? -12.531 14.453 -3.137 1 77.38 123 TYR B O 1
ATOM 2020 N N . ASP B 1 124 ? -11.703 15.133 -4.992 1 73.88 124 ASP B N 1
ATOM 2021 C CA . ASP B 1 124 ? -12.781 16.094 -5.188 1 73.88 124 ASP B CA 1
ATOM 2022 C C . ASP B 1 124 ? -14.148 15.422 -5.094 1 73.88 124 ASP B C 1
ATOM 2024 O O . ASP B 1 124 ? -15.125 16.031 -4.648 1 73.88 124 ASP B O 1
ATOM 2028 N N . GLU B 1 125 ? -14.125 14.188 -5.332 1 80.56 125 GLU B N 1
ATOM 2029 C CA . GLU B 1 125 ? -15.422 13.523 -5.367 1 80.56 125 GLU B CA 1
ATOM 2030 C C . GLU B 1 125 ? -15.656 12.703 -4.105 1 80.56 125 GLU B C 1
ATOM 2032 O O . GLU B 1 125 ? -16.734 12.125 -3.928 1 80.56 125 GLU B O 1
ATOM 2037 N N . VAL B 1 126 ? -14.672 12.758 -3.252 1 85.81 126 VAL B N 1
ATOM 2038 C CA . VAL B 1 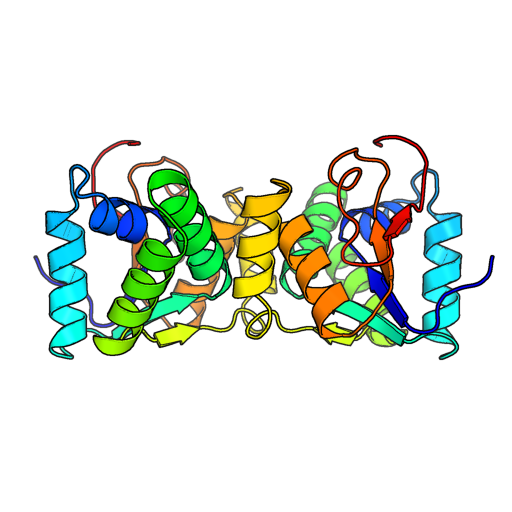126 ? -14.75 11.898 -2.072 1 85.81 126 VAL B CA 1
ATOM 2039 C C . VAL B 1 126 ? -15.594 12.586 -0.996 1 85.81 126 VAL B C 1
ATOM 2041 O O . VAL B 1 126 ? -15.32 13.727 -0.621 1 85.81 126 VAL B O 1
ATOM 2044 N N . SER B 1 127 ? -16.641 11.93 -0.45 1 83.44 127 SER B N 1
ATOM 2045 C CA . SER B 1 127 ? -17.5 12.5 0.579 1 83.44 127 SER B CA 1
ATOM 2046 C C . SER B 1 127 ? -17.641 11.562 1.773 1 83.44 127 SER B C 1
ATOM 2048 O O . SER B 1 127 ? -18.281 11.906 2.771 1 83.44 127 SER B O 1
ATOM 2050 N N . ASP B 1 128 ? -17.031 10.477 1.786 1 88 128 ASP B N 1
ATOM 2051 C CA . ASP B 1 128 ? -17.172 9.406 2.771 1 88 128 ASP B CA 1
ATOM 2052 C C . ASP B 1 128 ? -16.453 9.758 4.074 1 88 128 ASP B C 1
ATOM 2054 O O . ASP B 1 128 ? -16.812 9.234 5.137 1 88 128 ASP B O 1
ATOM 2058 N N . VAL B 1 129 ? -15.422 10.555 3.883 1 95.25 129 VAL B N 1
ATOM 2059 C CA . VAL B 1 129 ? -14.648 11 5.035 1 95.25 129 VAL B CA 1
ATOM 2060 C C . VAL B 1 129 ? -14.398 12.508 4.941 1 95.25 129 VAL B C 1
ATOM 2062 O O . VAL B 1 129 ? -14.336 13.062 3.844 1 95.25 129 VAL B O 1
ATOM 2065 N N . PRO B 1 130 ? -14.391 13.164 6.074 1 95.69 130 PRO B N 1
ATOM 2066 C CA . PRO B 1 130 ? -14.016 14.578 6.016 1 95.69 130 PRO B CA 1
ATOM 2067 C C . PRO B 1 130 ? -12.602 14.789 5.477 1 95.69 130 PRO B C 1
ATOM 2069 O O . PRO B 1 130 ? -11.688 14.031 5.816 1 95.69 130 PRO B O 1
ATOM 2072 N N . LEU B 1 131 ? -12.508 15.727 4.605 1 95.62 131 LEU B N 1
ATOM 2073 C CA . LEU B 1 131 ? -11.211 16.062 4.008 1 95.62 131 LEU B CA 1
ATOM 2074 C C . LEU B 1 131 ? -10.828 17.5 4.332 1 95.62 131 LEU B C 1
ATOM 2076 O O . LEU B 1 131 ? -11.68 18.391 4.348 1 95.62 131 LEU B O 1
ATOM 2080 N N . GLU B 1 132 ? -9.625 17.703 4.566 1 94.69 132 GLU B N 1
ATOM 2081 C CA . GLU B 1 132 ? -9.031 19.047 4.633 1 94.69 132 GLU B CA 1
ATOM 2082 C C . GLU B 1 132 ? -7.809 19.141 3.73 1 94.69 132 GLU B C 1
ATOM 2084 O O . GLU B 1 132 ? -7 18.219 3.658 1 94.69 132 GLU B O 1
ATOM 2089 N N . ARG B 1 133 ? -7.703 20.219 3 1 93.88 133 ARG B N 1
ATOM 2090 C CA . ARG B 1 133 ? -6.555 20.484 2.137 1 93.88 133 ARG B CA 1
ATOM 2091 C C . ARG B 1 133 ? -5.582 21.453 2.803 1 93.88 133 ARG B C 1
ATOM 2093 O O . ARG B 1 133 ? -5.992 22.484 3.344 1 93.88 133 ARG B O 1
ATOM 2100 N N . PHE B 1 134 ? -4.309 21.031 2.779 1 94.25 134 PHE B N 1
ATOM 2101 C CA . PHE B 1 134 ? -3.355 21.906 3.451 1 94.25 134 PHE B CA 1
ATOM 2102 C C . PHE B 1 134 ? -2.908 23.031 2.525 1 94.25 134 PHE B C 1
ATOM 2104 O O . PHE B 1 134 ? -2.299 24 2.975 1 94.25 134 PHE B O 1
ATOM 2111 N N . ARG B 1 135 ? -3.229 22.844 1.238 1 90.88 135 ARG B N 1
ATOM 2112 C CA . ARG B 1 135 ? -2.951 23.906 0.278 1 90.88 135 ARG B CA 1
ATOM 2113 C C . ARG B 1 135 ? -3.889 23.828 -0.921 1 90.88 135 ARG B C 1
ATOM 2115 O O . ARG B 1 135 ? -4.582 22.812 -1.104 1 90.88 135 ARG B O 1
ATOM 2122 N N . ASP B 1 136 ? -3.963 25 -1.581 1 81.19 136 ASP B N 1
ATOM 2123 C CA . ASP B 1 136 ? -4.75 25.016 -2.811 1 81.19 136 ASP B CA 1
ATOM 2124 C C . ASP B 1 136 ? -3.922 24.531 -3.996 1 81.19 136 ASP B C 1
ATOM 2126 O O . ASP B 1 136 ? -2.762 24.906 -4.152 1 81.19 136 ASP B O 1
ATOM 2130 N N . GLY B 1 137 ? -4.445 23.75 -4.809 1 68.44 137 GLY B N 1
ATOM 2131 C CA . GLY B 1 137 ? -3.814 23.359 -6.059 1 68.44 137 GLY B CA 1
ATOM 2132 C C . GLY B 1 137 ? -2.66 22.391 -5.863 1 68.44 137 GLY B C 1
ATOM 2133 O O . GLY B 1 137 ? -2.326 22.031 -4.73 1 68.44 137 GLY B O 1
ATOM 2134 N N . SER B 1 138 ? -2.416 21.578 -6.957 1 59.97 138 SER B N 1
ATOM 2135 C CA . SER B 1 138 ? -1.274 20.672 -6.926 1 59.97 138 SER B CA 1
ATOM 2136 C C . SER B 1 138 ? 0.035 21.438 -6.762 1 59.97 138 SER B C 1
ATOM 2138 O O . SER B 1 138 ? 0.122 22.625 -7.117 1 59.97 138 SER B O 1
ATOM 2140 N N . ALA B 1 139 ? 0.927 20.734 -5.988 1 56.84 139 ALA B N 1
ATOM 2141 C CA . ALA B 1 139 ? 2.252 21.344 -5.895 1 56.84 139 ALA B CA 1
ATOM 2142 C C . ALA B 1 139 ? 2.736 21.812 -7.262 1 56.84 139 ALA B C 1
ATOM 2144 O O . ALA B 1 139 ? 2.385 21.219 -8.289 1 56.84 139 ALA B O 1
#